Protein AF-A0A442FFL8-F1 (afdb_monomer)

Radius of gyration: 29.46 Å; Cα contacts (8 Å, |Δi|>4): 728; chains: 1; bounding box: 70×64×111 Å

Structure (mmCIF, N/CA/C/O backbone):
data_AF-A0A442FFL8-F1
#
_entry.id   AF-A0A442FFL8-F1
#
loop_
_atom_site.group_PDB
_atom_site.id
_atom_site.type_symbol
_atom_site.label_atom_id
_atom_site.label_alt_id
_atom_site.label_comp_id
_atom_site.label_asym_id
_atom_site.label_entity_id
_atom_site.label_seq_id
_atom_site.pdbx_PDB_ins_code
_atom_site.Cartn_x
_atom_site.Cartn_y
_atom_site.Cartn_z
_atom_site.occupancy
_atom_site.B_iso_or_equiv
_atom_site.auth_seq_id
_atom_site.auth_comp_id
_atom_site.auth_asym_id
_atom_site.auth_atom_id
_atom_site.pdbx_PDB_model_num
ATOM 1 N N . MET A 1 1 ? 35.830 -41.587 -83.180 1.00 37.09 1 MET A N 1
ATOM 2 C CA . MET A 1 1 ? 36.159 -41.995 -81.795 1.00 37.09 1 MET A CA 1
ATOM 3 C C . MET A 1 1 ? 35.255 -41.182 -80.879 1.00 37.09 1 MET A C 1
ATOM 5 O O . MET A 1 1 ? 35.305 -39.967 -80.953 1.00 37.09 1 MET A O 1
ATOM 9 N N . LYS A 1 2 ? 34.162 -41.803 -80.415 1.00 34.16 2 LYS A N 1
ATOM 10 C CA . LYS A 1 2 ? 33.950 -42.241 -79.015 1.00 34.16 2 LYS A CA 1
ATOM 11 C C . LYS A 1 2 ? 33.819 -41.037 -78.063 1.00 34.16 2 LYS A C 1
ATOM 13 O O . LYS A 1 2 ? 34.807 -40.372 -77.813 1.00 34.16 2 LYS A O 1
ATOM 18 N N . SER A 1 3 ? 32.598 -40.608 -77.728 1.00 26.64 3 SER A N 1
ATOM 19 C CA . SER A 1 3 ? 31.674 -41.179 -76.714 1.00 26.64 3 SER A CA 1
ATOM 20 C C . SER A 1 3 ? 32.024 -40.710 -75.286 1.00 26.64 3 SER A C 1
ATOM 22 O O . SER A 1 3 ? 33.159 -40.897 -74.880 1.00 26.64 3 SER A O 1
ATOM 24 N N . GLY A 1 4 ? 31.106 -40.188 -74.470 1.00 30.47 4 GLY A N 1
ATOM 25 C CA . GLY A 1 4 ? 29.667 -40.199 -74.678 1.00 30.47 4 GLY A CA 1
ATOM 26 C C . GLY A 1 4 ? 28.814 -39.466 -73.644 1.00 30.47 4 GLY A C 1
ATOM 27 O O . GLY A 1 4 ? 29.268 -39.013 -72.601 1.00 30.47 4 GLY A O 1
ATOM 28 N N . LEU A 1 5 ? 27.542 -39.412 -74.029 1.00 30.72 5 LEU A N 1
ATOM 29 C CA . LEU A 1 5 ? 26.345 -39.237 -73.216 1.00 30.72 5 LEU A CA 1
ATOM 30 C C . LEU A 1 5 ? 26.084 -40.468 -72.323 1.00 30.72 5 LEU A C 1
ATOM 32 O O . LEU A 1 5 ? 26.348 -41.590 -72.763 1.00 30.72 5 LEU A O 1
ATOM 36 N N . ARG A 1 6 ? 25.482 -40.243 -71.142 1.00 29.23 6 ARG A N 1
ATOM 37 C CA . ARG A 1 6 ? 24.476 -41.067 -70.408 1.00 29.23 6 ARG A CA 1
ATOM 38 C C . ARG A 1 6 ? 24.020 -40.234 -69.180 1.00 29.23 6 ARG A C 1
ATOM 40 O O . ARG A 1 6 ? 24.869 -39.913 -68.363 1.00 29.23 6 ARG A O 1
ATOM 47 N N . SER A 1 7 ? 22.832 -39.608 -69.150 1.00 28.72 7 SER A N 1
ATOM 48 C CA . SER A 1 7 ? 21.446 -40.118 -68.940 1.00 28.72 7 SER A CA 1
ATOM 49 C C . SER A 1 7 ? 21.120 -40.399 -67.459 1.00 28.72 7 SER A C 1
ATOM 51 O O . SER A 1 7 ? 21.668 -41.355 -66.927 1.00 28.72 7 SER A O 1
ATOM 53 N N . TRP A 1 8 ? 20.458 -39.482 -66.728 1.00 26.59 8 TRP A N 1
ATOM 54 C CA . TRP A 1 8 ? 18.999 -39.251 -66.481 1.00 26.59 8 TRP A CA 1
ATOM 55 C C . TRP A 1 8 ? 18.428 -40.003 -65.261 1.00 26.59 8 TRP A C 1
ATOM 57 O O . TRP A 1 8 ? 18.390 -41.228 -65.272 1.00 26.59 8 TRP A O 1
ATOM 67 N N . SER A 1 9 ? 17.850 -39.258 -64.307 1.00 30.11 9 SER A N 1
ATOM 68 C CA . SER A 1 9 ? 16.467 -39.477 -63.846 1.00 30.11 9 SER A CA 1
ATOM 69 C C . SER A 1 9 ? 15.907 -38.212 -63.186 1.00 30.11 9 SER A C 1
ATOM 71 O O . SER A 1 9 ? 16.584 -37.547 -62.405 1.00 30.11 9 SER A O 1
ATOM 73 N N . GLU A 1 10 ? 14.678 -37.898 -63.570 1.00 34.19 10 GLU A N 1
ATOM 74 C CA . GLU A 1 10 ? 13.863 -36.743 -63.213 1.00 34.19 10 GLU A CA 1
ATOM 75 C C . GLU A 1 10 ? 13.559 -36.629 -61.715 1.00 34.19 10 GLU A C 1
ATOM 77 O O . GLU A 1 10 ? 13.500 -37.616 -60.986 1.00 34.19 10 GLU A O 1
ATOM 82 N N . GLY A 1 11 ? 13.274 -35.398 -61.299 1.00 27.02 11 GLY A N 1
ATOM 83 C CA . GLY A 1 11 ? 12.641 -35.076 -60.029 1.00 27.02 11 GLY A CA 1
ATOM 84 C C . GLY A 1 11 ? 12.196 -33.622 -60.048 1.00 27.02 11 GLY A C 1
ATOM 85 O O . GLY A 1 11 ? 12.887 -32.750 -59.532 1.00 27.02 11 GLY A O 1
ATOM 86 N N . TYR A 1 12 ? 11.071 -33.347 -60.709 1.00 34.94 12 TYR A N 1
ATOM 87 C CA . TYR A 1 12 ? 10.320 -32.120 -60.465 1.00 34.94 12 TYR A CA 1
ATOM 88 C C . TYR A 1 12 ? 9.844 -32.144 -59.008 1.00 34.94 12 TYR A C 1
ATOM 90 O O . TYR A 1 12 ? 8.977 -32.944 -58.674 1.00 34.94 12 TYR A O 1
ATOM 98 N N . GLU A 1 13 ? 10.334 -31.232 -58.174 1.00 31.53 13 GLU A N 1
ATOM 99 C CA . GLU A 1 13 ? 9.550 -30.735 -57.046 1.00 31.53 13 GLU A CA 1
ATOM 100 C C . GLU A 1 13 ? 9.424 -29.221 -57.162 1.00 31.53 13 GLU A C 1
ATOM 102 O O . GLU A 1 13 ? 10.324 -28.437 -56.866 1.00 31.53 13 GLU A O 1
ATOM 107 N N . PHE A 1 14 ? 8.244 -28.817 -57.624 1.00 29.73 14 PHE A N 1
ATOM 108 C CA . PHE A 1 14 ? 7.667 -27.545 -57.245 1.00 29.73 14 PHE A CA 1
ATOM 109 C C . PHE A 1 14 ? 7.399 -27.627 -55.740 1.00 29.73 14 PHE A C 1
ATOM 111 O O . PHE A 1 14 ? 6.440 -28.267 -55.319 1.00 29.73 14 PHE A O 1
ATOM 118 N N . CYS A 1 15 ? 8.224 -26.977 -54.927 1.00 27.67 15 CYS A N 1
ATOM 119 C CA . CYS A 1 15 ? 7.819 -26.620 -53.577 1.00 27.67 15 CYS A CA 1
ATOM 120 C C . CYS A 1 15 ? 7.646 -25.102 -53.538 1.00 27.67 15 CYS A C 1
ATOM 122 O O . CYS A 1 15 ? 8.594 -24.344 -53.330 1.00 27.67 15 CYS A O 1
ATOM 124 N N . GLN A 1 16 ? 6.412 -24.647 -53.788 1.00 40.25 16 GLN A N 1
ATOM 125 C CA . GLN A 1 16 ? 5.969 -23.368 -53.246 1.00 40.25 16 GLN A CA 1
ATOM 126 C C . GLN A 1 16 ? 5.991 -23.504 -51.722 1.00 40.25 16 GLN A C 1
ATOM 128 O O . GLN A 1 16 ? 5.024 -23.954 -51.117 1.00 40.25 16 GLN A O 1
ATOM 133 N N . ALA A 1 17 ? 7.090 -23.100 -51.097 1.00 30.05 17 ALA A N 1
ATOM 134 C CA . ALA A 1 17 ? 7.059 -22.692 -49.707 1.00 30.05 17 ALA A CA 1
ATOM 135 C C . ALA A 1 17 ? 6.912 -21.172 -49.696 1.00 30.05 17 ALA A C 1
ATOM 137 O O . ALA A 1 17 ? 7.891 -20.426 -49.731 1.00 30.05 17 ALA A O 1
ATOM 138 N N . VAL A 1 18 ? 5.661 -20.713 -49.666 1.00 44.59 18 VAL A N 1
ATOM 139 C CA . VAL A 1 18 ? 5.321 -19.343 -49.277 1.00 44.59 18 VAL A CA 1
ATOM 140 C C . VAL A 1 18 ? 5.576 -19.222 -47.772 1.00 44.59 18 VAL A C 1
ATOM 142 O O . VAL A 1 18 ? 4.653 -19.126 -46.978 1.00 44.59 18 VAL A O 1
ATOM 145 N N . ASN A 1 19 ? 6.840 -19.271 -47.351 1.00 33.72 19 ASN A N 1
ATOM 146 C CA . ASN A 1 19 ? 7.206 -18.873 -46.000 1.00 33.72 19 ASN A CA 1
ATOM 147 C C . ASN A 1 19 ? 7.568 -17.397 -46.065 1.00 33.72 19 ASN A C 1
ATOM 149 O O . ASN A 1 19 ? 8.721 -17.034 -46.296 1.00 33.72 19 ASN A O 1
ATOM 153 N N . ALA A 1 20 ? 6.551 -16.554 -45.873 1.00 35.72 20 ALA A N 1
ATOM 154 C CA . ALA A 1 20 ? 6.736 -15.190 -45.412 1.00 35.72 20 ALA A CA 1
ATOM 155 C C . ALA A 1 20 ? 7.614 -15.254 -44.157 1.00 35.72 20 ALA A C 1
ATOM 157 O O . ALA A 1 20 ? 7.136 -15.583 -43.074 1.00 35.72 20 ALA A O 1
ATOM 158 N N . ARG A 1 21 ? 8.926 -15.045 -44.310 1.00 44.53 21 ARG A N 1
ATOM 159 C CA . ARG A 1 21 ? 9.799 -14.930 -43.151 1.00 44.53 21 ARG A CA 1
ATOM 160 C C . ARG A 1 21 ? 9.473 -13.591 -42.498 1.00 44.53 21 ARG A C 1
ATOM 162 O O . ARG A 1 21 ? 9.607 -12.571 -43.175 1.00 44.53 21 ARG A O 1
ATOM 169 N N . PRO A 1 22 ? 9.030 -13.574 -41.233 1.00 52.28 22 PRO A N 1
ATOM 170 C CA . PRO A 1 22 ? 8.891 -12.327 -40.505 1.00 52.28 22 PRO A CA 1
ATOM 171 C C . PRO A 1 22 ? 10.267 -11.634 -40.526 1.00 52.28 22 PRO A C 1
ATOM 173 O O . PRO A 1 22 ? 11.263 -12.250 -40.150 1.00 52.28 22 PRO A O 1
ATOM 176 N N . ILE A 1 23 ? 10.352 -10.403 -41.047 1.00 53.00 23 ILE A N 1
ATOM 177 C CA . ILE A 1 23 ? 11.607 -9.638 -41.138 1.00 53.00 23 ILE A CA 1
ATOM 178 C C . ILE A 1 23 ? 12.059 -9.277 -39.716 1.00 53.00 23 ILE A C 1
ATOM 180 O O . ILE A 1 23 ? 11.650 -8.262 -39.168 1.00 53.00 23 ILE A O 1
ATOM 184 N N . VAL A 1 24 ? 12.887 -10.127 -39.110 1.00 71.31 24 VAL A N 1
ATOM 185 C CA . VAL A 1 24 ? 13.626 -9.813 -37.882 1.00 71.31 24 VAL A CA 1
ATOM 186 C C . VAL A 1 24 ? 14.877 -9.041 -38.285 1.00 71.31 24 VAL A C 1
ATOM 188 O O . VAL A 1 24 ? 15.665 -9.527 -39.097 1.00 71.31 24 VAL A O 1
ATOM 191 N N . THR A 1 25 ? 15.057 -7.834 -37.753 1.00 81.56 25 THR A N 1
ATOM 192 C CA . THR A 1 25 ? 16.285 -7.055 -37.981 1.00 81.56 25 THR A CA 1
ATOM 193 C C . THR A 1 25 ? 17.205 -7.240 -36.787 1.00 81.56 25 THR A C 1
ATOM 195 O O . THR A 1 25 ? 16.816 -6.880 -35.679 1.00 81.56 25 THR A O 1
ATOM 198 N N . THR A 1 26 ? 18.408 -7.775 -37.010 1.00 85.44 26 THR A N 1
ATOM 199 C CA . THR A 1 26 ? 19.436 -7.949 -35.973 1.00 85.44 26 THR A CA 1
ATOM 200 C C . THR A 1 26 ? 20.624 -7.031 -36.251 1.00 85.44 26 THR A C 1
ATOM 202 O O . THR A 1 26 ? 21.176 -7.048 -37.348 1.00 85.44 26 THR A O 1
ATOM 205 N N . THR A 1 27 ? 21.022 -6.235 -35.259 1.00 90.62 27 THR A N 1
ATOM 206 C CA . THR A 1 27 ? 22.230 -5.397 -35.279 1.00 90.62 27 THR A CA 1
ATOM 207 C C . THR A 1 27 ? 23.152 -5.849 -34.158 1.00 90.62 27 THR A C 1
ATOM 209 O O . THR A 1 27 ? 22.701 -5.989 -33.025 1.00 90.62 27 THR A O 1
ATOM 212 N N . THR A 1 28 ? 24.431 -6.060 -34.461 1.00 92.38 28 THR A N 1
ATOM 213 C CA . THR A 1 28 ? 25.431 -6.470 -33.469 1.00 92.38 28 THR A CA 1
ATOM 214 C C . THR A 1 28 ? 26.555 -5.447 -33.420 1.00 92.38 28 THR A C 1
ATOM 216 O O . THR A 1 28 ? 27.135 -5.120 -34.455 1.00 92.38 28 THR A O 1
ATOM 219 N N . THR A 1 29 ? 26.865 -4.983 -32.215 1.00 93.69 29 THR A N 1
ATOM 220 C CA . THR A 1 29 ? 28.013 -4.130 -31.901 1.00 93.69 29 THR A CA 1
ATOM 221 C C . THR A 1 29 ? 28.988 -4.943 -31.064 1.00 93.69 29 THR A C 1
ATOM 223 O O . THR A 1 29 ? 28.568 -5.602 -30.115 1.00 93.69 29 THR A O 1
ATOM 226 N N . SER A 1 30 ? 30.270 -4.897 -31.412 1.00 94.06 30 SER A N 1
ATOM 227 C CA . SER A 1 30 ? 31.335 -5.617 -30.713 1.00 94.06 30 SER A CA 1
ATOM 228 C C . SER A 1 30 ? 32.542 -4.707 -30.541 1.00 94.06 30 SER A C 1
ATOM 230 O O . SER A 1 30 ? 32.940 -4.062 -31.513 1.00 94.06 30 SER A O 1
ATOM 232 N N . ASP A 1 31 ? 33.150 -4.736 -29.358 1.00 92.62 31 ASP A N 1
ATOM 233 C CA . ASP A 1 31 ? 34.433 -4.088 -29.090 1.00 92.62 31 ASP A CA 1
ATOM 234 C C . 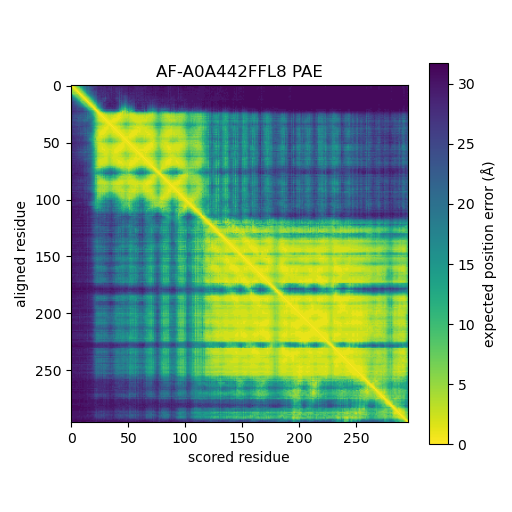ASP A 1 31 ? 35.522 -5.136 -28.883 1.00 92.62 31 ASP A C 1
ATOM 236 O O . ASP A 1 31 ? 35.279 -6.222 -28.346 1.00 92.62 31 ASP A O 1
ATOM 240 N N . TYR A 1 32 ? 36.732 -4.796 -29.319 1.00 93.94 32 TYR A N 1
ATOM 241 C CA . TYR A 1 32 ? 37.894 -5.668 -29.247 1.00 93.94 32 TYR A CA 1
ATOM 242 C C . TYR A 1 32 ? 39.077 -4.937 -28.616 1.00 93.94 32 TYR A C 1
ATOM 244 O O . TYR A 1 32 ? 39.255 -3.732 -28.819 1.00 93.94 32 TYR A O 1
ATOM 252 N N . ASP A 1 33 ? 39.918 -5.672 -27.894 1.00 90.19 33 ASP A N 1
ATOM 253 C CA . ASP A 1 33 ? 41.186 -5.156 -27.393 1.00 90.19 33 ASP A CA 1
ATOM 254 C C . ASP A 1 33 ? 42.243 -5.016 -28.510 1.00 90.19 33 ASP A C 1
ATOM 256 O O . ASP A 1 33 ? 42.038 -5.383 -29.670 1.00 90.19 33 ASP A O 1
ATOM 260 N N . ALA A 1 34 ? 43.423 -4.493 -28.160 1.00 90.00 34 ALA A N 1
ATOM 261 C CA . ALA A 1 34 ? 44.532 -4.334 -29.104 1.00 90.00 34 ALA A CA 1
ATOM 262 C C . ALA A 1 34 ? 45.073 -5.670 -29.662 1.00 90.00 34 ALA A C 1
ATOM 264 O O . ALA A 1 34 ? 45.755 -5.672 -30.688 1.00 90.00 34 ALA A O 1
ATOM 265 N N . GLY A 1 35 ? 44.794 -6.791 -28.988 1.00 91.56 35 GLY A N 1
ATOM 266 C CA . GLY A 1 35 ? 45.116 -8.148 -29.427 1.00 91.56 35 GLY A CA 1
ATOM 267 C C . GLY A 1 35 ? 44.023 -8.795 -30.287 1.00 91.56 35 GLY A C 1
ATOM 268 O O . GLY A 1 35 ? 44.243 -9.887 -30.810 1.00 91.56 35 GLY A O 1
ATOM 269 N N . GLY A 1 36 ? 42.877 -8.131 -30.466 1.00 88.88 36 GLY A N 1
ATOM 270 C CA . GLY A 1 36 ? 41.721 -8.634 -31.203 1.00 88.88 36 GLY A CA 1
ATOM 271 C C . GLY A 1 36 ? 40.806 -9.561 -30.396 1.00 88.88 36 GLY A C 1
ATOM 272 O O . GLY A 1 36 ? 39.934 -10.194 -30.993 1.00 88.88 36 GLY A O 1
ATOM 273 N N . ALA A 1 37 ? 40.982 -9.672 -29.076 1.00 90.69 37 ALA A N 1
ATOM 274 C CA . ALA A 1 37 ? 40.047 -10.393 -28.215 1.00 90.69 37 ALA A CA 1
ATOM 275 C C . ALA A 1 37 ? 38.785 -9.554 -27.990 1.00 90.69 37 ALA A C 1
ATOM 277 O O . ALA A 1 37 ? 38.865 -8.335 -27.863 1.00 90.69 37 ALA A O 1
ATOM 278 N N . LEU A 1 38 ? 37.620 -10.204 -27.965 1.00 90.56 38 LEU A N 1
ATOM 279 C CA . LEU A 1 38 ? 36.348 -9.542 -27.684 1.00 90.56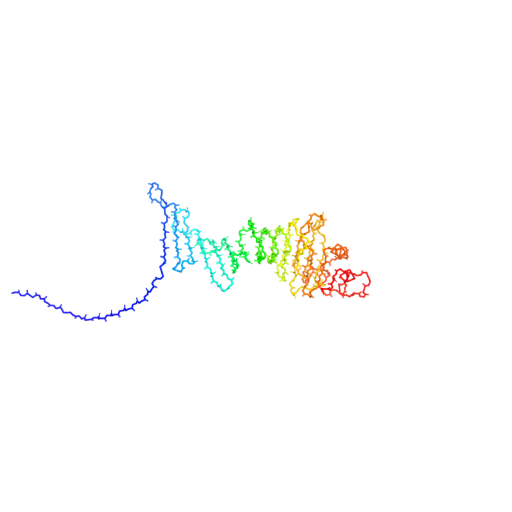 38 LEU A CA 1
ATOM 280 C C . LEU A 1 38 ? 36.342 -9.062 -26.229 1.00 90.56 38 LEU A C 1
ATOM 282 O O . LEU A 1 38 ? 36.699 -9.827 -25.339 1.00 90.56 38 LEU A O 1
ATOM 286 N N . THR A 1 39 ? 35.926 -7.822 -25.998 1.00 92.38 39 THR A N 1
ATOM 287 C CA . THR A 1 39 ? 35.791 -7.255 -24.644 1.00 92.38 39 THR A CA 1
ATOM 288 C C . THR A 1 39 ? 34.363 -6.855 -24.310 1.00 92.38 39 THR A C 1
ATOM 290 O O . THR A 1 39 ? 34.058 -6.604 -23.154 1.00 92.38 39 THR A O 1
ATOM 293 N N . TYR A 1 40 ? 33.508 -6.741 -25.326 1.00 95.00 40 TYR A N 1
ATOM 294 C CA . TYR A 1 40 ? 32.099 -6.406 -25.185 1.00 95.00 40 TYR A CA 1
ATOM 295 C C . TYR A 1 40 ? 31.351 -6.806 -26.450 1.00 95.00 40 TYR A C 1
ATOM 297 O O . TYR A 1 40 ? 31.867 -6.647 -27.562 1.00 95.00 40 TYR A O 1
ATOM 305 N N . ARG A 1 41 ? 30.107 -7.258 -26.305 1.00 93.25 41 ARG A N 1
ATOM 306 C CA . ARG A 1 41 ? 29.196 -7.429 -27.436 1.00 93.25 41 ARG A CA 1
ATOM 307 C C . ARG A 1 41 ? 27.760 -7.163 -27.024 1.00 93.25 41 ARG A C 1
ATOM 309 O O . ARG A 1 41 ? 27.286 -7.682 -26.024 1.00 93.25 41 ARG A O 1
ATOM 316 N N . ALA A 1 42 ? 27.031 -6.445 -27.866 1.00 93.75 42 ALA A N 1
ATOM 317 C CA . ALA A 1 42 ? 25.586 -6.307 -27.769 1.00 93.75 42 ALA A CA 1
ATOM 318 C C . ALA A 1 42 ? 24.933 -6.679 -29.096 1.00 93.75 42 ALA A C 1
ATOM 320 O O . ALA A 1 42 ? 25.312 -6.168 -30.149 1.00 93.75 42 ALA A O 1
ATOM 321 N N . SER A 1 43 ? 23.939 -7.561 -29.054 1.00 92.94 43 SER A N 1
ATOM 322 C CA . SER A 1 43 ? 23.142 -7.944 -30.217 1.00 92.94 43 SER A CA 1
ATOM 323 C C . SER A 1 43 ? 21.678 -7.600 -29.985 1.00 92.94 43 SER A C 1
ATOM 325 O O . SER A 1 43 ? 21.029 -8.168 -29.112 1.00 92.94 43 SER A O 1
ATOM 327 N N . THR A 1 44 ? 21.156 -6.662 -30.771 1.00 91.69 44 THR A N 1
ATOM 328 C CA . THR A 1 44 ? 19.764 -6.216 -30.729 1.00 91.69 44 THR A CA 1
ATOM 329 C C . THR A 1 44 ? 18.978 -6.819 -31.882 1.00 91.69 44 THR A C 1
ATOM 331 O O . THR A 1 44 ? 19.327 -6.597 -33.037 1.00 91.69 44 THR A O 1
ATOM 334 N N . SER A 1 45 ? 17.877 -7.505 -31.589 1.00 89.56 45 SER A N 1
ATOM 335 C CA . SER A 1 45 ? 16.910 -8.011 -32.561 1.00 89.56 45 SER A CA 1
ATOM 336 C C . SER A 1 45 ? 15.554 -7.332 -32.392 1.00 89.56 45 SER A C 1
ATOM 338 O O . SER A 1 45 ? 15.086 -7.156 -31.273 1.00 89.56 45 SER A O 1
ATOM 340 N N . ILE A 1 46 ? 14.907 -6.969 -33.497 1.00 87.94 46 ILE A N 1
ATOM 341 C CA . ILE A 1 46 ? 13.539 -6.430 -33.521 1.00 87.94 46 ILE A CA 1
ATOM 342 C C . ILE A 1 46 ? 12.618 -7.475 -34.155 1.00 87.94 46 ILE A C 1
ATOM 344 O O . ILE A 1 46 ? 12.933 -7.987 -35.232 1.00 87.94 46 ILE A O 1
ATOM 348 N N . SER A 1 47 ? 11.499 -7.799 -33.503 1.00 87.12 47 SER A N 1
ATOM 349 C CA . SER A 1 47 ? 10.472 -8.702 -34.028 1.00 87.12 47 SER A CA 1
ATOM 350 C C . SER A 1 47 ? 9.847 -8.140 -35.304 1.00 87.12 47 SER A C 1
ATOM 352 O O . SER A 1 47 ? 9.822 -6.935 -35.535 1.00 87.12 47 SER A O 1
ATOM 354 N N . ALA A 1 48 ? 9.313 -9.001 -36.165 1.00 82.62 48 ALA A N 1
ATOM 355 C CA . ALA A 1 48 ? 8.854 -8.556 -37.483 1.00 82.62 48 ALA A CA 1
ATOM 356 C C . ALA A 1 48 ? 7.575 -7.726 -37.499 1.00 82.62 48 ALA A C 1
ATOM 358 O O . ALA A 1 48 ? 7.315 -7.023 -38.471 1.00 82.62 48 ALA A O 1
ATOM 359 N N . ASP A 1 49 ? 6.778 -7.809 -36.440 1.00 82.81 49 ASP A N 1
ATOM 360 C CA . ASP A 1 49 ? 5.669 -6.888 -36.209 1.00 82.81 49 ASP A CA 1
ATOM 361 C C . ASP A 1 49 ? 6.150 -5.530 -35.661 1.00 82.81 49 ASP A C 1
ATOM 363 O O . ASP A 1 49 ? 5.334 -4.639 -35.441 1.00 82.81 49 ASP A O 1
ATOM 367 N N . ALA A 1 50 ? 7.465 -5.368 -35.459 1.00 82.50 50 ALA A N 1
ATOM 368 C CA . ALA A 1 50 ? 8.124 -4.231 -34.826 1.00 82.50 50 ALA A CA 1
ATOM 369 C C . ALA A 1 50 ? 7.636 -3.947 -33.398 1.00 82.50 50 ALA A C 1
ATOM 371 O O . ALA A 1 50 ? 7.825 -2.846 -32.882 1.00 82.50 50 ALA A O 1
ATOM 372 N N . ARG A 1 51 ? 7.006 -4.934 -32.750 1.00 84.56 51 ARG A N 1
ATOM 373 C CA . ARG A 1 51 ? 6.408 -4.762 -31.426 1.00 84.56 51 ARG A CA 1
ATOM 374 C C . ARG A 1 51 ? 7.337 -5.146 -30.293 1.00 84.56 51 ARG A C 1
ATOM 376 O O . ARG A 1 51 ? 7.060 -4.742 -29.173 1.00 84.56 51 ARG A O 1
ATOM 383 N N . SER A 1 52 ? 8.404 -5.892 -30.552 1.00 88.44 52 SER A N 1
ATOM 384 C CA . SER A 1 52 ? 9.378 -6.311 -29.551 1.00 88.44 52 SER A CA 1
ATOM 385 C C . SER A 1 52 ? 10.804 -6.059 -30.027 1.00 88.44 52 SER A C 1
ATOM 387 O O . SER A 1 52 ? 11.133 -6.272 -31.193 1.00 88.44 52 SER A O 1
ATOM 389 N N . LYS A 1 53 ? 11.658 -5.590 -29.122 1.00 91.88 53 LYS A N 1
ATOM 390 C CA . LYS A 1 53 ? 13.081 -5.353 -29.330 1.00 91.88 53 LYS A CA 1
ATOM 391 C C . LYS A 1 53 ? 13.847 -6.016 -28.193 1.00 91.88 53 LYS A C 1
ATOM 393 O O . LYS A 1 53 ? 13.727 -5.589 -27.055 1.00 91.88 53 LYS A O 1
ATOM 398 N N . THR A 1 54 ? 14.668 -7.008 -28.507 1.00 92.31 54 THR A N 1
ATOM 399 C CA . THR A 1 54 ? 15.497 -7.734 -27.537 1.00 92.31 54 THR A CA 1
ATOM 400 C C . THR A 1 54 ? 16.966 -7.416 -27.768 1.00 92.31 54 THR A C 1
ATOM 402 O O . THR A 1 54 ? 17.437 -7.538 -28.891 1.00 92.31 54 THR A O 1
ATOM 405 N N . THR A 1 55 ? 17.703 -7.029 -26.733 1.00 94.00 55 THR A N 1
ATOM 406 C CA . THR A 1 55 ? 19.150 -6.801 -26.756 1.00 94.00 55 THR A CA 1
ATOM 407 C C . THR A 1 55 ? 19.839 -7.744 -25.784 1.00 94.00 55 THR A C 1
ATOM 409 O O . THR A 1 55 ? 19.630 -7.639 -24.582 1.00 94.00 55 THR A O 1
ATOM 412 N N . SER A 1 56 ? 20.672 -8.639 -26.304 1.00 94.50 56 SER A N 1
ATOM 413 C CA . SER A 1 56 ? 21.544 -9.514 -25.517 1.00 94.50 56 SER A CA 1
ATOM 414 C C . SER A 1 56 ? 22.924 -8.877 -25.396 1.00 94.50 56 SER A C 1
ATOM 416 O O . SER A 1 56 ? 23.505 -8.505 -26.417 1.00 94.50 56 SER A O 1
ATOM 418 N N . ILE A 1 57 ? 23.435 -8.748 -24.175 1.00 93.94 57 ILE A N 1
ATOM 419 C CA . ILE A 1 57 ? 24.696 -8.080 -23.844 1.00 93.94 57 ILE A CA 1
ATOM 420 C C . ILE A 1 57 ? 25.648 -9.073 -23.175 1.00 93.94 57 ILE A C 1
ATOM 422 O O . ILE A 1 57 ? 25.248 -9.822 -22.291 1.00 93.94 57 ILE A O 1
ATOM 426 N N . ASP A 1 58 ? 26.895 -9.050 -23.619 1.00 93.81 58 ASP A N 1
ATOM 427 C CA . ASP A 1 58 ? 28.069 -9.784 -23.147 1.00 93.81 58 ASP A CA 1
ATOM 428 C C . ASP A 1 58 ? 29.064 -8.705 -22.690 1.00 93.81 58 ASP A C 1
ATOM 430 O O . ASP A 1 58 ? 29.651 -8.006 -23.525 1.00 93.81 58 ASP A O 1
ATOM 434 N N . TRP A 1 59 ? 29.116 -8.446 -21.381 1.00 92.38 59 TRP A N 1
ATOM 435 C CA . TRP A 1 59 ? 29.816 -7.297 -20.798 1.00 92.38 59 TRP A CA 1
ATOM 436 C C . TRP A 1 59 ? 31.324 -7.497 -20.717 1.00 92.38 59 TRP A C 1
ATOM 438 O O . TRP A 1 59 ? 32.057 -6.509 -20.707 1.00 92.38 59 TRP A O 1
ATOM 448 N N . ASP A 1 60 ? 31.776 -8.746 -20.62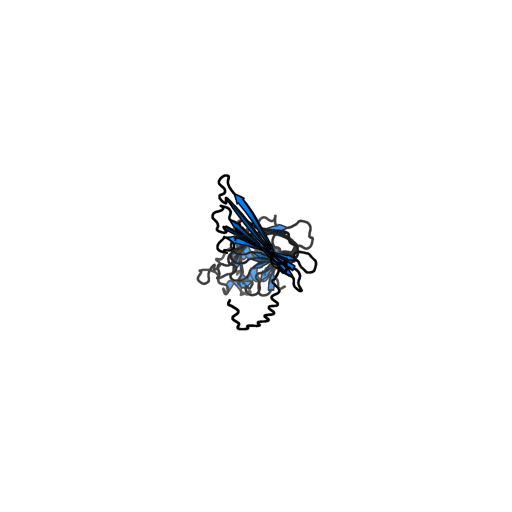3 1.00 91.25 60 ASP A N 1
ATOM 449 C CA . ASP A 1 60 ? 33.183 -9.105 -20.450 1.00 91.25 60 ASP A CA 1
ATOM 450 C C . ASP A 1 60 ? 33.819 -9.713 -21.715 1.00 91.25 60 ASP A C 1
ATOM 452 O O . ASP A 1 60 ? 35.025 -9.970 -21.741 1.00 91.25 60 ASP A O 1
ATOM 456 N N . GLY A 1 61 ? 33.033 -9.919 -22.775 1.00 89.56 61 GLY A N 1
ATOM 457 C CA . GLY A 1 61 ? 33.491 -10.491 -24.035 1.00 89.56 61 GLY A CA 1
ATOM 458 C C . GLY A 1 61 ? 33.783 -11.991 -23.956 1.00 89.56 61 GLY A C 1
ATOM 459 O O . GLY A 1 61 ? 34.421 -12.532 -24.867 1.00 89.56 61 GLY A O 1
ATOM 460 N N . ASN A 1 62 ? 33.333 -12.686 -22.904 1.00 91.56 62 ASN A N 1
ATOM 461 C CA . ASN A 1 62 ? 33.590 -14.112 -22.695 1.00 91.56 62 ASN A CA 1
ATOM 462 C C . ASN A 1 62 ? 32.807 -15.020 -23.667 1.00 91.56 62 ASN A C 1
ATOM 464 O O . ASN A 1 62 ? 33.032 -16.234 -23.716 1.00 91.56 62 ASN A O 1
ATOM 468 N N . GLY A 1 63 ? 31.903 -14.443 -24.464 1.00 87.62 63 GLY A N 1
ATOM 469 C CA . GLY A 1 63 ? 31.114 -15.143 -25.468 1.00 87.62 63 GLY A CA 1
ATOM 470 C C . GLY A 1 63 ? 29.732 -15.584 -24.984 1.00 87.62 63 GLY A C 1
ATOM 471 O O . GLY A 1 63 ? 28.934 -16.032 -25.816 1.00 87.62 63 GLY A O 1
ATOM 472 N N . THR A 1 64 ? 29.431 -15.432 -23.696 1.00 92.38 64 THR A N 1
ATOM 473 C CA . THR A 1 64 ? 28.126 -15.682 -23.079 1.00 92.38 64 THR A CA 1
ATOM 474 C C . THR A 1 64 ? 27.358 -14.377 -22.900 1.00 92.38 64 THR A C 1
ATOM 476 O O . THR A 1 64 ? 27.923 -13.294 -22.881 1.00 92.38 64 THR A O 1
ATOM 479 N N . THR A 1 65 ? 26.031 -14.461 -22.887 1.00 92.38 65 THR A N 1
ATOM 480 C CA . THR A 1 65 ? 25.197 -13.294 -22.593 1.00 92.38 65 THR A CA 1
ATOM 481 C C . THR A 1 65 ? 25.088 -13.163 -21.087 1.00 92.38 65 THR A C 1
ATOM 483 O O . THR A 1 65 ? 24.739 -14.137 -20.434 1.00 92.38 65 THR A O 1
ATOM 486 N N . ASP A 1 66 ? 25.336 -11.970 -20.567 1.00 91.19 66 ASP A N 1
ATOM 487 C CA . ASP A 1 66 ? 25.221 -11.632 -19.150 1.00 91.19 66 ASP A CA 1
ATOM 488 C C . ASP A 1 66 ? 23.887 -10.955 -18.836 1.00 91.19 66 ASP A C 1
ATOM 490 O O . ASP A 1 66 ? 23.326 -11.137 -17.755 1.00 91.19 66 ASP A O 1
ATOM 494 N N . THR A 1 67 ? 23.367 -10.168 -19.781 1.00 91.00 67 THR A N 1
ATOM 495 C CA . THR A 1 67 ? 22.142 -9.379 -19.606 1.00 91.00 67 THR A CA 1
ATOM 496 C C . THR A 1 67 ? 21.297 -9.419 -20.869 1.00 91.00 67 THR A C 1
ATOM 498 O O . THR A 1 67 ? 21.812 -9.299 -21.981 1.00 91.00 67 THR A O 1
ATOM 501 N N . ILE A 1 68 ? 19.982 -9.546 -20.716 1.00 90.62 68 ILE A N 1
ATOM 502 C CA . ILE A 1 68 ? 19.024 -9.464 -21.818 1.00 90.62 68 ILE A CA 1
ATOM 503 C C . ILE A 1 68 ? 17.989 -8.391 -21.490 1.00 90.62 68 ILE A C 1
ATOM 505 O O . ILE A 1 68 ? 17.237 -8.522 -20.529 1.00 90.62 68 ILE A O 1
ATOM 509 N N . LEU A 1 69 ? 17.918 -7.361 -22.330 1.00 90.94 69 LEU A N 1
ATOM 510 C CA . LEU A 1 69 ? 16.905 -6.307 -22.291 1.00 90.94 69 LEU A CA 1
ATOM 511 C C . LEU A 1 69 ? 15.839 -6.599 -23.345 1.00 90.94 69 LEU A C 1
ATOM 513 O O . LEU A 1 69 ? 16.186 -6.798 -24.503 1.00 90.94 69 LEU A O 1
ATOM 517 N N . THR A 1 70 ? 14.558 -6.604 -22.998 1.00 89.75 70 THR A N 1
ATOM 518 C CA . THR A 1 70 ? 13.458 -6.765 -23.958 1.00 89.75 70 THR A CA 1
ATOM 519 C C . THR A 1 70 ? 12.427 -5.668 -23.774 1.00 89.75 70 THR A C 1
ATOM 521 O O . THR A 1 70 ? 11.725 -5.646 -22.774 1.00 89.75 70 THR A O 1
ATOM 524 N N . ASP A 1 71 ? 12.295 -4.805 -24.774 1.00 86.81 71 ASP A N 1
ATOM 525 C CA . ASP A 1 71 ? 11.181 -3.874 -24.903 1.00 86.81 71 ASP A CA 1
ATOM 526 C C . ASP A 1 71 ? 10.070 -4.526 -25.741 1.00 86.81 71 ASP A C 1
ATOM 528 O O . ASP A 1 71 ? 10.332 -5.234 -26.713 1.00 86.81 71 ASP A O 1
ATOM 532 N N . GLY A 1 72 ? 8.815 -4.288 -25.390 1.00 85.50 72 GLY A N 1
ATOM 533 C CA . GLY A 1 72 ? 7.633 -4.889 -25.985 1.00 85.50 72 GLY A CA 1
ATOM 534 C C . GLY A 1 72 ? 6.468 -3.908 -25.990 1.00 85.50 72 GLY A C 1
ATOM 535 O O . GLY A 1 72 ? 6.320 -3.100 -25.081 1.00 85.50 72 GLY A O 1
ATOM 536 N N . THR A 1 73 ? 5.611 -3.972 -27.003 1.00 82.12 73 THR A N 1
ATOM 537 C CA . THR A 1 73 ? 4.393 -3.164 -27.097 1.00 82.12 73 THR A CA 1
ATOM 538 C C . THR A 1 73 ? 3.206 -4.052 -27.450 1.00 82.12 73 THR A C 1
ATOM 540 O O . THR A 1 73 ? 3.216 -4.762 -28.453 1.00 82.12 73 THR A O 1
ATOM 543 N N . ALA A 1 74 ? 2.125 -3.993 -26.682 1.00 77.38 74 ALA A N 1
ATOM 544 C CA . ALA A 1 74 ? 0.873 -4.704 -26.942 1.00 77.38 74 ALA A CA 1
ATOM 545 C C . ALA A 1 74 ? -0.271 -3.688 -27.041 1.00 77.38 74 ALA A C 1
ATOM 547 O O . ALA A 1 74 ? -0.424 -2.849 -26.168 1.00 77.38 74 ALA A O 1
ATOM 548 N N . SER A 1 75 ? -1.068 -3.730 -28.107 1.00 72.06 75 SER A N 1
ATOM 549 C CA . SER A 1 75 ? -2.164 -2.784 -28.349 1.00 72.06 75 SER A CA 1
ATOM 550 C C . SER A 1 75 ? -3.459 -3.573 -28.428 1.00 72.06 75 SER A C 1
ATOM 552 O O . SER A 1 75 ? -3.524 -4.569 -29.149 1.00 72.06 75 SER A O 1
ATOM 554 N N . GLY A 1 76 ? -4.478 -3.133 -27.698 1.00 65.25 76 GLY A N 1
ATOM 555 C CA . GLY A 1 76 ? -5.803 -3.749 -27.660 1.00 65.25 76 GLY A CA 1
ATOM 556 C C . GLY A 1 76 ? -6.913 -2.700 -27.621 1.00 65.25 76 GLY A C 1
ATOM 557 O O . GLY A 1 76 ? -6.653 -1.502 -27.699 1.00 65.25 76 GLY A O 1
ATOM 558 N N . GLN A 1 77 ? -8.167 -3.144 -27.478 1.00 49.22 77 GLN A N 1
ATOM 559 C CA . GLN A 1 77 ? -9.330 -2.240 -27.427 1.00 49.22 77 GLN A CA 1
ATOM 560 C C . GLN A 1 77 ? -9.294 -1.257 -26.236 1.00 49.22 77 GLN A C 1
ATOM 562 O O . GLN A 1 77 ? -9.947 -0.223 -26.297 1.00 49.22 77 GLN A O 1
ATOM 567 N N . ASN A 1 78 ? -8.475 -1.533 -25.211 1.00 55.84 78 ASN A N 1
ATOM 568 C CA . ASN A 1 78 ? -8.324 -0.717 -23.999 1.00 55.84 78 ASN A CA 1
ATOM 569 C C . ASN A 1 78 ? -7.001 0.083 -23.943 1.00 55.84 78 ASN A C 1
ATOM 571 O O . ASN A 1 78 ? -6.579 0.475 -22.857 1.00 55.84 78 ASN A O 1
ATOM 575 N N . GLY A 1 79 ? -6.322 0.306 -25.076 1.00 65.31 79 GLY A N 1
ATOM 576 C CA . GLY A 1 79 ? -5.089 1.108 -25.139 1.00 65.31 79 GLY A CA 1
ATOM 577 C C . GLY A 1 79 ? -3.829 0.314 -25.505 1.00 65.31 79 GLY A C 1
ATOM 578 O O . GLY A 1 79 ? -3.912 -0.746 -26.131 1.00 65.31 79 GLY A O 1
ATOM 579 N N . THR A 1 80 ? -2.653 0.852 -25.170 1.00 72.62 80 THR A N 1
ATOM 580 C CA . THR A 1 80 ? -1.342 0.254 -25.482 1.00 72.62 80 THR A CA 1
ATOM 581 C C . THR A 1 80 ? -0.532 0.024 -24.214 1.00 72.62 80 THR A C 1
ATOM 583 O O . THR A 1 80 ? -0.235 0.966 -23.494 1.00 72.62 80 THR A O 1
ATOM 586 N N . ALA A 1 81 ? -0.115 -1.213 -23.977 1.00 70.19 81 ALA A N 1
ATOM 587 C CA . ALA A 1 81 ? 0.869 -1.557 -22.965 1.00 70.19 81 ALA A CA 1
ATOM 588 C C . ALA A 1 81 ? 2.277 -1.542 -23.572 1.00 70.19 81 ALA A C 1
ATOM 590 O O . ALA A 1 81 ? 2.504 -2.119 -24.637 1.00 70.19 81 ALA A O 1
ATOM 591 N N . VAL A 1 82 ? 3.221 -0.910 -22.884 1.00 75.81 82 VAL A N 1
ATOM 592 C CA . VAL A 1 82 ? 4.659 -0.978 -23.158 1.00 75.81 82 VAL A CA 1
ATOM 593 C C . VAL A 1 82 ? 5.303 -1.758 -22.017 1.00 75.81 82 VAL A C 1
ATOM 595 O O . VAL A 1 82 ? 5.120 -1.397 -20.862 1.00 75.81 82 VAL A O 1
ATOM 598 N N . ASN A 1 83 ? 6.026 -2.829 -22.325 1.00 76.81 83 ASN A N 1
ATOM 599 C CA . ASN A 1 83 ? 6.729 -3.675 -21.365 1.00 76.81 83 ASN A CA 1
ATOM 600 C C . ASN A 1 83 ? 8.231 -3.587 -21.635 1.00 76.81 83 ASN A C 1
ATOM 602 O O . ASN A 1 83 ? 8.640 -3.777 -22.771 1.00 76.81 83 ASN A O 1
ATOM 606 N N . ALA A 1 84 ? 9.037 -3.312 -20.622 1.00 81.25 84 ALA A N 1
ATOM 607 C CA . ALA A 1 84 ? 10.484 -3.426 -20.672 1.00 81.25 84 ALA A CA 1
ATOM 608 C C . ALA A 1 84 ? 10.920 -4.431 -19.604 1.00 81.25 84 ALA A C 1
ATOM 610 O O . ALA A 1 84 ? 10.608 -4.240 -18.434 1.00 81.25 84 ALA A O 1
ATOM 611 N N . THR A 1 85 ? 11.628 -5.489 -19.988 1.00 83.00 85 THR A N 1
ATOM 612 C CA . THR A 1 85 ? 12.174 -6.489 -19.062 1.00 83.00 85 THR A CA 1
ATOM 613 C C . THR A 1 85 ? 13.682 -6.563 -19.173 1.00 83.00 85 THR A C 1
ATOM 615 O O . THR A 1 85 ? 14.209 -6.674 -20.278 1.00 83.00 85 THR A O 1
ATOM 618 N N . GLU A 1 86 ? 14.365 -6.608 -18.042 1.00 86.06 86 GLU A N 1
ATOM 619 C CA . GLU A 1 86 ? 15.767 -6.981 -17.933 1.00 86.06 86 GLU A CA 1
ATOM 620 C C . GLU A 1 86 ? 15.857 -8.356 -17.275 1.00 86.06 86 GLU A C 1
ATOM 622 O O . GLU A 1 86 ? 15.217 -8.608 -16.256 1.00 86.06 86 GLU A O 1
ATOM 627 N N . THR A 1 87 ? 16.640 -9.255 -17.858 1.00 85.94 87 THR A N 1
ATOM 628 C CA . THR A 1 87 ? 16.949 -10.569 -17.284 1.00 85.94 87 THR A CA 1
ATOM 629 C C . THR A 1 87 ? 18.454 -10.787 -17.280 1.00 85.94 87 THR A C 1
ATOM 631 O O . THR A 1 87 ? 19.176 -10.167 -18.066 1.00 85.94 87 THR A O 1
ATOM 634 N N . ASP A 1 88 ? 18.935 -11.667 -16.409 1.00 85.25 88 ASP A N 1
ATOM 635 C CA . ASP A 1 88 ? 20.308 -12.152 -16.501 1.00 85.25 88 ASP A CA 1
ATOM 636 C C . ASP A 1 88 ? 20.492 -13.069 -17.725 1.00 85.25 88 ASP A C 1
ATOM 638 O O . ASP A 1 88 ? 19.542 -13.446 -18.418 1.00 85.25 88 ASP A O 1
ATOM 642 N N . GLY A 1 89 ? 21.734 -13.472 -17.981 1.00 80.94 89 GLY A N 1
ATOM 643 C CA . GLY A 1 89 ? 22.103 -14.405 -19.046 1.00 80.94 89 GLY A CA 1
ATOM 644 C C . GLY A 1 89 ? 21.404 -15.766 -19.020 1.00 80.94 89 GLY A C 1
ATOM 645 O O . GLY A 1 89 ? 21.382 -16.468 -20.032 1.00 80.94 89 GLY A O 1
ATOM 646 N N . SER A 1 90 ? 20.835 -16.148 -17.873 1.00 82.31 90 SER A N 1
ATOM 647 C CA . SER A 1 90 ? 20.097 -17.399 -17.670 1.00 82.31 90 SER A CA 1
ATOM 648 C C . SER A 1 90 ? 18.578 -17.222 -17.806 1.00 82.31 90 SER A C 1
ATOM 650 O O . SER A 1 90 ? 17.851 -18.215 -17.780 1.00 82.31 90 SER A O 1
ATOM 652 N N . GLY A 1 91 ? 18.097 -15.987 -17.980 1.00 77.12 91 GLY A N 1
ATOM 653 C CA . GLY A 1 91 ? 16.684 -15.646 -18.117 1.00 77.12 91 GLY A CA 1
ATOM 654 C C . GLY A 1 91 ? 15.960 -15.354 -16.800 1.00 77.12 91 GLY A C 1
ATOM 655 O O . GLY A 1 91 ? 14.732 -15.262 -16.806 1.00 77.12 91 GLY A O 1
ATOM 656 N N . ASN A 1 92 ? 16.668 -15.201 -15.676 1.00 74.56 92 ASN A N 1
ATOM 657 C CA . ASN A 1 92 ? 16.041 -14.766 -14.425 1.00 74.56 92 ASN A CA 1
ATOM 658 C C . ASN A 1 92 ? 15.713 -13.272 -14.502 1.00 74.56 92 ASN A C 1
ATOM 660 O O . ASN A 1 92 ? 16.555 -12.484 -14.930 1.00 74.56 92 ASN A O 1
ATOM 664 N N . LEU A 1 93 ? 14.508 -12.876 -14.078 1.00 71.81 93 LEU A N 1
ATOM 665 C CA . LEU A 1 93 ? 14.065 -11.480 -14.109 1.00 71.81 93 LEU A CA 1
ATOM 666 C C . LEU A 1 93 ? 14.873 -10.618 -13.130 1.00 71.81 93 LEU A C 1
ATOM 668 O O . LEU A 1 93 ? 14.965 -10.936 -11.947 1.00 71.81 93 LEU A O 1
ATOM 672 N N . LEU A 1 94 ? 15.441 -9.530 -13.648 1.00 71.94 94 LEU A N 1
ATOM 673 C CA . LEU A 1 94 ? 16.181 -8.518 -12.895 1.00 71.94 94 LEU A CA 1
ATOM 674 C C . LEU A 1 94 ? 15.368 -7.227 -12.726 1.00 71.94 94 LEU A C 1
ATOM 676 O O . LEU A 1 94 ? 15.426 -6.613 -11.664 1.00 71.94 94 LEU A O 1
ATOM 680 N N . GLU A 1 95 ? 14.616 -6.818 -13.752 1.00 72.62 95 GLU A N 1
ATOM 681 C CA . GLU A 1 95 ? 13.730 -5.644 -13.727 1.00 72.62 95 GLU A CA 1
ATOM 682 C C . GLU A 1 95 ? 12.557 -5.856 -14.694 1.00 72.62 95 GLU A C 1
ATOM 684 O O . GLU A 1 95 ? 12.739 -6.403 -15.785 1.00 72.62 95 GLU A O 1
ATOM 689 N N . GLN A 1 96 ? 11.356 -5.394 -14.338 1.00 72.88 96 GLN A N 1
ATOM 690 C CA . GLN A 1 96 ? 10.241 -5.295 -15.279 1.00 72.88 96 GLN A CA 1
ATOM 691 C C . GLN A 1 96 ? 9.486 -3.983 -15.096 1.00 72.88 96 GLN A C 1
ATOM 693 O O . GLN A 1 96 ? 8.991 -3.670 -14.021 1.00 72.88 96 GLN A O 1
ATOM 698 N N . ARG A 1 97 ? 9.318 -3.236 -16.185 1.00 69.62 97 ARG A N 1
ATOM 699 C CA . ARG A 1 97 ? 8.503 -2.026 -16.237 1.00 69.62 97 ARG A CA 1
ATOM 700 C C . ARG A 1 97 ? 7.396 -2.195 -17.261 1.00 69.62 97 ARG A C 1
ATOM 702 O O . ARG A 1 97 ? 7.661 -2.239 -18.459 1.00 69.62 97 ARG A O 1
ATOM 709 N N . ILE A 1 98 ? 6.155 -2.215 -16.799 1.00 67.56 98 ILE A N 1
ATOM 710 C CA . ILE A 1 98 ? 4.962 -2.231 -17.640 1.00 67.56 98 ILE A CA 1
ATOM 711 C C . ILE A 1 98 ? 4.228 -0.905 -17.463 1.00 67.56 98 ILE A C 1
ATOM 713 O O . ILE A 1 98 ? 3.788 -0.559 -16.370 1.00 67.56 98 ILE A O 1
ATOM 717 N N . VAL A 1 99 ? 4.075 -0.168 -18.558 1.00 65.50 99 VAL A N 1
ATOM 718 C CA . VAL A 1 99 ? 3.288 1.065 -18.621 1.00 65.50 99 VAL A CA 1
ATOM 719 C C . VAL A 1 99 ? 2.092 0.813 -19.518 1.00 65.50 99 VAL A C 1
ATOM 721 O O . VAL A 1 99 ? 2.246 0.576 -20.717 1.00 65.50 99 VAL A O 1
ATOM 724 N N . HIS A 1 100 ? 0.896 0.877 -18.950 1.00 64.12 100 HIS A N 1
ATOM 725 C CA . HIS A 1 100 ? -0.344 0.845 -19.707 1.00 64.12 100 HIS A CA 1
ATOM 726 C C . HIS A 1 100 ? -0.784 2.267 -20.027 1.00 64.12 100 HIS A C 1
ATOM 728 O O . HIS A 1 100 ? -1.045 3.058 -19.127 1.00 64.12 100 HIS A O 1
ATOM 734 N N . ILE A 1 101 ? -0.891 2.574 -21.314 1.00 62.88 101 ILE A N 1
ATOM 735 C CA . ILE A 1 101 ? -1.411 3.834 -21.834 1.00 62.88 101 ILE A CA 1
ATOM 736 C C . ILE A 1 101 ? -2.867 3.599 -22.234 1.00 62.88 101 ILE A C 1
ATOM 738 O O . ILE A 1 101 ? -3.141 2.824 -23.156 1.00 62.88 101 ILE A O 1
ATOM 742 N N . GLY A 1 102 ? -3.789 4.257 -21.538 1.00 53.22 102 GLY A N 1
ATOM 743 C CA . GLY A 1 102 ? -5.218 4.239 -21.809 1.00 53.22 102 GLY A CA 1
ATOM 744 C C . GLY A 1 102 ? -5.582 4.779 -23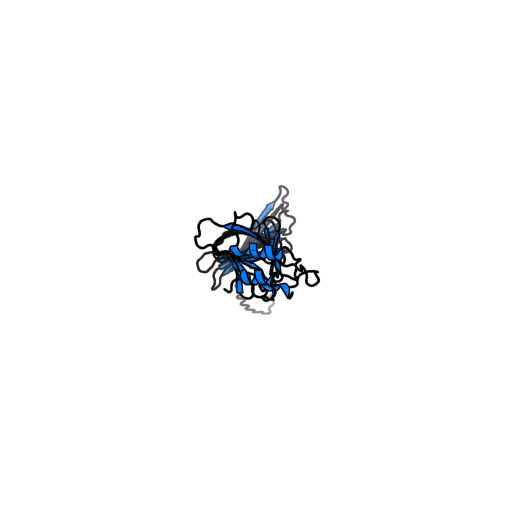.190 1.00 53.22 102 GLY A C 1
ATOM 745 O O . GLY A 1 102 ? -4.778 5.385 -23.904 1.00 53.22 102 GLY A O 1
ATOM 746 N N . ALA A 1 103 ? -6.839 4.582 -23.590 1.00 64.19 103 ALA A N 1
ATOM 747 C CA . ALA A 1 103 ? -7.351 5.052 -24.884 1.00 64.19 103 ALA A CA 1
ATOM 748 C C . ALA A 1 103 ? -7.347 6.592 -25.028 1.00 64.19 103 ALA A C 1
ATOM 750 O O . ALA A 1 103 ? -7.421 7.112 -26.140 1.00 64.19 103 ALA A O 1
ATOM 751 N N . ASN A 1 104 ? -7.243 7.312 -23.909 1.00 60.25 104 ASN A N 1
ATOM 752 C CA . ASN A 1 104 ? -7.075 8.765 -23.814 1.00 60.25 104 ASN A CA 1
ATOM 753 C C . ASN A 1 104 ? -5.618 9.232 -24.045 1.00 60.25 104 ASN A C 1
ATOM 755 O O . ASN A 1 104 ? -5.376 10.436 -24.089 1.00 60.25 104 ASN A O 1
ATOM 759 N N . GLY A 1 105 ? -4.656 8.311 -24.187 1.00 53.78 105 GLY A N 1
ATOM 760 C CA . GLY A 1 105 ? -3.233 8.622 -24.336 1.00 53.78 105 GLY A CA 1
ATOM 761 C C . GLY A 1 105 ? -2.491 8.895 -23.023 1.00 53.78 105 GLY A C 1
ATOM 762 O O . GLY A 1 105 ? -1.319 9.269 -23.075 1.00 53.78 105 GLY A O 1
ATOM 763 N N . HIS A 1 106 ? -3.133 8.702 -21.868 1.00 53.03 106 HIS A N 1
ATOM 764 C CA . HIS A 1 106 ? -2.529 8.860 -20.544 1.00 53.03 106 HIS A CA 1
ATOM 765 C C . HIS A 1 106 ? -2.211 7.499 -19.900 1.00 53.03 106 HIS A C 1
ATOM 767 O O . HIS A 1 106 ? -2.825 6.501 -20.270 1.00 53.03 106 HIS A O 1
ATOM 773 N N . PRO A 1 107 ? -1.219 7.410 -18.993 1.00 52.69 107 PRO A N 1
ATOM 774 C CA . PRO A 1 107 ? -0.950 6.178 -18.261 1.00 52.69 107 PRO A CA 1
ATOM 775 C C . PRO A 1 107 ? -2.073 5.884 -17.259 1.00 52.69 107 PRO A C 1
ATOM 777 O O . PRO A 1 107 ? -2.271 6.666 -16.336 1.00 52.69 107 PRO A O 1
ATOM 780 N N . ASP A 1 108 ? -2.745 4.743 -17.410 1.00 57.12 108 ASP A N 1
ATOM 781 C CA . ASP A 1 108 ? -3.852 4.322 -16.529 1.00 57.12 108 ASP A CA 1
ATOM 782 C C . ASP A 1 108 ? -3.442 3.132 -15.626 1.00 57.12 108 ASP A C 1
ATOM 784 O O . ASP A 1 108 ? -4.171 2.731 -14.720 1.00 57.12 108 ASP A O 1
ATOM 788 N N . ALA A 1 109 ? -2.258 2.546 -15.848 1.00 48.78 109 ALA A N 1
ATOM 789 C CA . ALA A 1 109 ? -1.619 1.604 -14.927 1.00 48.78 109 ALA A CA 1
ATOM 790 C C . ALA A 1 109 ? -0.099 1.591 -15.142 1.00 48.78 109 ALA A C 1
ATOM 792 O O . ALA A 1 109 ? 0.374 1.559 -16.281 1.00 48.78 109 ALA A O 1
ATOM 793 N N . ILE A 1 110 ? 0.674 1.600 -14.057 1.00 52.75 110 ILE A N 1
ATOM 794 C CA . ILE A 1 110 ? 2.136 1.480 -14.095 1.00 52.75 110 ILE A CA 1
ATOM 795 C C . ILE A 1 110 ? 2.525 0.390 -13.097 1.00 52.75 110 ILE A C 1
ATOM 797 O O . ILE A 1 110 ? 2.385 0.567 -11.891 1.00 52.75 110 ILE A O 1
ATOM 801 N N . ASN A 1 111 ? 2.993 -0.745 -13.610 1.00 52.66 111 ASN A N 1
ATOM 802 C CA . ASN A 1 111 ? 3.523 -1.840 -12.808 1.00 52.66 111 ASN A CA 1
ATOM 803 C C . ASN A 1 111 ? 5.045 -1.836 -12.978 1.00 52.66 111 ASN A C 1
ATOM 805 O O . ASN A 1 111 ? 5.539 -2.057 -14.086 1.00 52.66 111 ASN A O 1
ATOM 809 N N . ILE A 1 112 ? 5.778 -1.497 -11.917 1.00 54.97 112 ILE A N 1
ATOM 810 C CA . ILE A 1 112 ? 7.242 -1.520 -11.934 1.00 54.97 112 ILE A CA 1
ATOM 811 C C . ILE A 1 112 ? 7.724 -2.501 -10.870 1.00 54.97 112 ILE A C 1
ATOM 813 O O . ILE A 1 112 ? 7.602 -2.237 -9.676 1.00 54.97 112 ILE A O 1
ATOM 817 N N . ASP A 1 113 ? 8.284 -3.618 -11.320 1.00 51.47 113 ASP A N 1
ATOM 818 C CA . ASP A 1 113 ? 9.080 -4.524 -10.507 1.00 51.47 113 ASP A CA 1
ATOM 819 C C . ASP A 1 113 ? 10.530 -4.031 -10.545 1.00 51.47 113 ASP A C 1
ATOM 821 O O . ASP A 1 113 ? 11.200 -4.093 -11.584 1.00 51.47 113 ASP A O 1
ATOM 825 N N . ILE A 1 114 ? 10.985 -3.471 -9.423 1.00 53.88 114 ILE A N 1
ATOM 826 C CA . ILE A 1 114 ? 12.344 -2.956 -9.271 1.00 53.88 114 ILE A CA 1
ATOM 827 C C . ILE A 1 114 ? 12.963 -3.549 -8.015 1.00 53.88 114 ILE A C 1
ATOM 829 O O . ILE A 1 114 ? 12.463 -3.307 -6.920 1.00 53.88 114 ILE A O 1
ATOM 833 N N . ARG A 1 115 ? 14.033 -4.328 -8.210 1.00 50.62 115 ARG A N 1
ATOM 834 C CA . ARG A 1 115 ? 15.266 -4.556 -7.412 1.00 50.62 115 ARG A CA 1
ATOM 835 C C . ARG A 1 115 ? 15.356 -4.167 -5.915 1.00 50.62 115 ARG A C 1
ATOM 837 O O . ARG A 1 115 ? 16.466 -4.054 -5.399 1.00 50.62 115 ARG A O 1
ATOM 844 N N . LYS A 1 116 ? 14.265 -4.015 -5.164 1.00 47.53 116 LYS A N 1
ATOM 845 C CA . LYS A 1 116 ? 14.230 -3.501 -3.778 1.00 47.53 116 LYS A CA 1
ATOM 846 C C . LYS A 1 116 ? 14.894 -2.121 -3.583 1.00 47.53 116 LYS A C 1
ATOM 848 O O . LYS A 1 116 ? 15.211 -1.761 -2.451 1.00 47.53 116 LYS A O 1
ATOM 853 N N . ASP A 1 117 ? 15.116 -1.350 -4.647 1.00 46.31 117 ASP A N 1
ATOM 854 C CA . ASP A 1 117 ? 15.848 -0.068 -4.648 1.00 46.31 117 ASP A CA 1
ATOM 855 C C . ASP A 1 117 ? 14.942 1.176 -4.724 1.00 46.31 117 ASP A C 1
ATOM 857 O O . ASP A 1 117 ? 15.432 2.297 -4.583 1.00 46.31 117 ASP A O 1
ATOM 861 N N . GLY A 1 118 ? 13.623 0.995 -4.833 1.00 47.03 118 GLY A N 1
ATOM 862 C CA . GLY A 1 118 ? 12.650 2.085 -4.768 1.00 47.03 118 GLY A CA 1
ATOM 863 C C . GLY A 1 118 ? 12.174 2.554 -6.144 1.00 47.03 118 GLY A C 1
ATOM 864 O O . GLY A 1 118 ? 12.943 3.135 -6.906 1.00 47.03 118 GLY A O 1
ATOM 865 N N . ALA A 1 119 ? 10.890 2.366 -6.458 1.00 54.16 119 ALA A N 1
ATOM 866 C CA . ALA A 1 119 ? 10.277 2.870 -7.693 1.00 54.16 119 ALA A CA 1
ATOM 867 C C . ALA A 1 119 ? 9.691 4.269 -7.511 1.00 54.16 119 ALA A C 1
ATOM 869 O O . ALA A 1 119 ? 8.982 4.485 -6.543 1.00 54.16 119 ALA A O 1
ATOM 870 N N . ASN A 1 120 ? 9.901 5.200 -8.447 1.00 50.91 120 ASN A N 1
ATOM 871 C CA . ASN A 1 120 ? 9.145 6.460 -8.489 1.00 50.91 120 ASN A CA 1
ATOM 872 C C . ASN A 1 120 ? 8.132 6.409 -9.640 1.00 50.91 120 ASN A C 1
ATOM 874 O O . ASN A 1 120 ? 8.522 6.329 -10.805 1.00 50.91 120 ASN A O 1
ATOM 878 N N . ILE A 1 121 ? 6.844 6.477 -9.314 1.00 62.66 121 ILE A N 1
ATOM 879 C CA . ILE A 1 121 ? 5.725 6.430 -10.255 1.00 62.66 121 ILE A CA 1
ATOM 880 C C . ILE A 1 121 ? 5.039 7.797 -10.263 1.00 62.66 121 ILE A C 1
ATOM 882 O O . ILE A 1 121 ? 4.490 8.231 -9.255 1.00 62.66 121 ILE A O 1
ATOM 886 N N . ALA A 1 122 ? 5.062 8.483 -11.404 1.00 55.53 122 ALA A N 1
ATOM 887 C CA . ALA A 1 122 ? 4.215 9.647 -11.645 1.00 55.53 122 ALA A CA 1
ATOM 888 C C . ALA A 1 122 ? 2.955 9.189 -12.383 1.00 55.53 122 ALA A C 1
ATOM 890 O O . ALA A 1 122 ? 3.033 8.783 -13.544 1.00 55.53 122 ALA A O 1
ATOM 891 N N . ALA A 1 123 ? 1.822 9.221 -11.695 1.00 59.81 123 ALA A N 1
ATOM 892 C CA . ALA A 1 123 ? 0.546 8.699 -12.155 1.00 59.81 123 ALA A CA 1
ATOM 893 C C . ALA A 1 123 ? -0.592 9.677 -11.833 1.00 59.81 123 ALA A C 1
ATOM 895 O O . ALA A 1 123 ? -0.421 10.638 -11.095 1.00 59.81 123 ALA A O 1
ATOM 896 N N . SER A 1 124 ? -1.743 9.495 -12.464 1.00 61.66 124 SER A N 1
ATOM 897 C CA . SER A 1 124 ? -2.996 10.073 -11.989 1.00 61.66 124 SER A CA 1
ATOM 898 C C . SER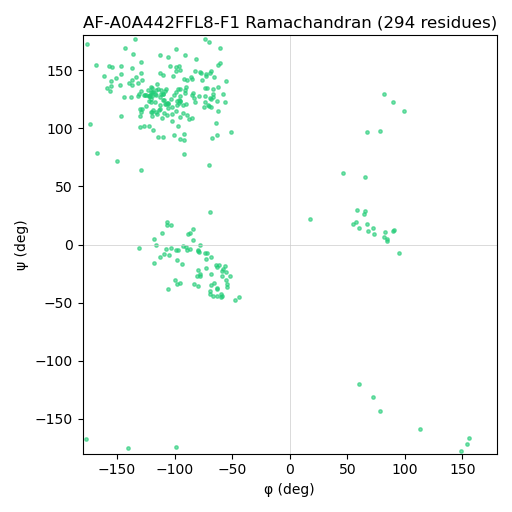 A 1 124 ? -4.124 9.228 -12.544 1.00 61.66 124 SER A C 1
ATOM 900 O O . SER A 1 124 ? -4.125 8.941 -13.741 1.00 61.66 124 SER A O 1
ATOM 902 N N . ALA A 1 125 ? -5.074 8.854 -11.690 1.00 63.94 125 ALA A N 1
ATOM 903 C CA . ALA A 1 125 ? -6.107 7.881 -12.028 1.00 63.94 125 ALA A CA 1
ATOM 904 C C . ALA A 1 125 ? -5.546 6.510 -12.456 1.00 63.94 125 ALA A C 1
ATOM 906 O O . ALA A 1 125 ? -6.168 5.814 -13.260 1.00 63.94 125 ALA A O 1
ATOM 907 N N . ALA A 1 126 ? -4.377 6.116 -11.937 1.00 64.31 126 ALA A N 1
ATOM 908 C CA . ALA A 1 126 ? -3.738 4.858 -12.301 1.00 64.31 126 ALA A CA 1
ATOM 909 C C . ALA A 1 126 ? -4.045 3.722 -11.322 1.00 64.31 126 ALA A C 1
ATOM 911 O O . ALA A 1 126 ? -4.253 3.943 -10.134 1.00 64.31 126 ALA A O 1
ATOM 912 N N . SER A 1 127 ? -3.989 2.481 -11.808 1.00 66.00 127 SER A N 1
ATOM 913 C CA . SER A 1 127 ? -3.893 1.285 -10.961 1.00 66.00 127 SER A CA 1
ATOM 914 C C . SER A 1 127 ? -2.434 0.840 -10.814 1.00 66.00 127 SER A C 1
ATOM 916 O O . SER A 1 127 ? -1.745 0.606 -11.810 1.00 66.00 127 SER A O 1
ATOM 918 N N . ILE A 1 128 ? -1.961 0.718 -9.576 1.00 73.12 128 ILE A N 1
ATOM 919 C CA . ILE A 1 128 ? -0.577 0.393 -9.218 1.00 73.12 128 ILE A CA 1
ATOM 920 C C . ILE A 1 128 ? -0.596 -0.827 -8.303 1.00 73.12 128 ILE A C 1
ATOM 922 O O . ILE A 1 128 ? -1.304 -0.838 -7.302 1.00 73.12 128 ILE A O 1
ATOM 926 N N . GLN A 1 129 ? 0.198 -1.846 -8.620 1.00 76.12 129 GLN A N 1
ATOM 927 C CA . GLN A 1 129 ? 0.389 -3.003 -7.749 1.00 76.12 129 GLN A CA 1
ATOM 928 C C . GLN A 1 129 ? 1.791 -2.945 -7.154 1.00 76.12 129 GLN A C 1
ATOM 930 O O . GLN A 1 129 ? 2.775 -2.911 -7.891 1.00 76.12 129 GLN A O 1
ATOM 935 N N . VAL A 1 130 ? 1.877 -2.909 -5.826 1.00 71.62 130 VAL A N 1
ATOM 936 C CA . VAL A 1 130 ? 3.145 -2.993 -5.104 1.00 71.62 130 VAL A CA 1
ATOM 937 C C . VAL A 1 130 ? 3.351 -4.453 -4.712 1.00 71.62 130 VAL A C 1
ATOM 939 O O . VAL A 1 130 ? 2.467 -5.075 -4.126 1.00 71.62 130 VAL A O 1
ATOM 942 N N . GLY A 1 131 ? 4.480 -5.017 -5.142 1.00 61.59 131 GLY A N 1
ATOM 943 C CA . GLY A 1 131 ? 4.854 -6.410 -4.907 1.00 61.59 131 GLY A CA 1
ATOM 944 C C . GLY A 1 131 ? 5.830 -6.586 -3.743 1.00 61.59 131 GLY A C 1
ATOM 945 O O . GLY A 1 131 ? 6.188 -5.642 -3.037 1.00 61.59 131 GLY A O 1
ATOM 946 N N . SER A 1 132 ? 6.299 -7.820 -3.559 1.00 65.25 132 SER A N 1
ATOM 947 C CA . SER A 1 132 ? 6.962 -8.208 -2.317 1.00 65.25 132 SER A CA 1
ATOM 948 C C . SER A 1 132 ? 8.316 -7.565 -2.052 1.00 65.25 132 SER A C 1
ATOM 950 O O . SER A 1 132 ? 9.250 -7.682 -2.847 1.00 65.25 132 SER A O 1
ATOM 952 N N . GLY A 1 133 ? 8.449 -6.931 -0.882 1.00 59.72 133 GLY A N 1
ATOM 953 C CA . GLY A 1 133 ? 9.684 -6.276 -0.457 1.00 59.72 133 GLY A CA 1
ATOM 954 C C . GLY A 1 133 ? 10.052 -5.053 -1.299 1.00 59.72 133 GLY A C 1
ATOM 955 O O . GLY A 1 133 ? 11.211 -4.631 -1.270 1.00 59.72 133 GLY A O 1
ATOM 956 N N . ILE A 1 134 ? 9.093 -4.507 -2.051 1.00 60.03 134 ILE A N 1
ATOM 957 C CA . ILE A 1 134 ? 9.271 -3.329 -2.895 1.00 60.03 134 ILE A CA 1
ATOM 958 C C . ILE A 1 134 ? 8.830 -2.090 -2.112 1.00 60.03 134 ILE A C 1
ATOM 960 O O . ILE A 1 134 ? 7.771 -2.066 -1.481 1.00 60.03 134 ILE A O 1
ATOM 964 N N . ALA A 1 135 ? 9.660 -1.050 -2.165 1.00 64.88 135 ALA A N 1
ATOM 965 C CA . ALA A 1 135 ? 9.276 0.300 -1.781 1.00 64.88 135 ALA A CA 1
ATOM 966 C C . ALA A 1 135 ? 8.924 1.093 -3.047 1.00 64.88 135 ALA A C 1
ATOM 968 O O . ALA A 1 135 ? 9.686 1.087 -4.013 1.00 64.88 135 ALA A O 1
ATOM 969 N N . VAL A 1 136 ? 7.787 1.781 -3.060 1.00 73.69 136 VAL A N 1
ATOM 970 C CA . VAL A 1 136 ? 7.345 2.591 -4.206 1.00 73.69 136 VAL A CA 1
ATOM 971 C C . VAL A 1 136 ? 6.965 3.980 -3.725 1.00 73.69 136 VAL A C 1
ATOM 973 O O . VAL A 1 136 ? 6.209 4.116 -2.773 1.00 73.69 136 VAL A O 1
ATOM 976 N N . THR A 1 137 ? 7.443 5.019 -4.394 1.00 76.38 137 THR A N 1
ATOM 977 C CA . THR A 1 137 ? 6.898 6.368 -4.295 1.00 76.38 137 THR A CA 1
ATOM 978 C C . THR A 1 137 ? 5.909 6.587 -5.431 1.00 76.38 137 THR A C 1
ATOM 980 O O . THR A 1 137 ? 6.283 6.475 -6.597 1.00 76.38 137 THR A O 1
ATOM 983 N N . VAL A 1 138 ? 4.669 6.939 -5.114 1.00 79.25 138 VAL A N 1
ATOM 984 C CA . VAL A 1 138 ? 3.653 7.350 -6.087 1.00 79.25 138 VAL A CA 1
ATOM 985 C C . VAL A 1 138 ? 3.437 8.850 -5.949 1.00 79.25 138 VAL A C 1
ATOM 987 O O . VAL A 1 138 ? 3.327 9.377 -4.847 1.00 79.25 138 VAL A O 1
ATOM 990 N N . THR A 1 139 ? 3.400 9.557 -7.066 1.00 75.88 139 THR A N 1
ATOM 991 C CA . THR A 1 139 ? 3.048 10.977 -7.128 1.00 75.88 139 THR A CA 1
ATOM 992 C C . THR A 1 139 ? 1.883 11.123 -8.082 1.00 75.88 139 THR A C 1
ATOM 994 O O . THR A 1 139 ? 1.934 10.535 -9.162 1.00 75.88 139 THR A O 1
ATOM 997 N N . GLY A 1 140 ? 0.850 11.867 -7.702 1.00 76.19 140 GLY A N 1
ATOM 998 C CA . GLY A 1 140 ? -0.394 11.787 -8.455 1.00 76.19 140 GLY A CA 1
ATOM 999 C C . GLY A 1 140 ? -1.627 12.134 -7.662 1.00 76.19 140 GLY A C 1
ATOM 1000 O O . GLY A 1 140 ? -1.524 12.648 -6.563 1.00 76.19 140 GLY A O 1
ATOM 1001 N N . ASN A 1 141 ? -2.791 11.912 -8.254 1.00 80.31 141 ASN A N 1
ATOM 1002 C CA . ASN A 1 141 ? -4.065 11.979 -7.549 1.00 80.31 141 ASN A CA 1
ATOM 1003 C C . ASN A 1 141 ? -5.013 10.949 -8.161 1.00 80.31 141 ASN A C 1
ATOM 1005 O O . ASN A 1 141 ? -4.983 10.736 -9.383 1.00 80.31 141 ASN A O 1
ATOM 1009 N N . ASN A 1 142 ? -5.973 10.486 -7.363 1.00 80.88 142 ASN A N 1
ATOM 1010 C CA . ASN A 1 142 ? -7.008 9.523 -7.746 1.00 80.88 142 ASN A CA 1
ATOM 1011 C C . ASN A 1 142 ? -6.456 8.136 -8.108 1.00 80.88 142 ASN A C 1
ATOM 1013 O O . ASN A 1 142 ? -7.062 7.428 -8.910 1.00 80.88 142 ASN A O 1
ATOM 1017 N N . ASP A 1 143 ? -5.305 7.758 -7.565 1.00 83.00 143 ASP A N 1
ATOM 1018 C CA . ASP A 1 143 ? -4.650 6.497 -7.882 1.00 83.00 143 ASP A CA 1
ATOM 1019 C C . ASP A 1 143 ? -5.195 5.357 -7.011 1.00 83.00 143 ASP A C 1
ATOM 1021 O O . ASP A 1 143 ? -5.508 5.539 -5.839 1.00 83.00 143 ASP A O 1
ATOM 1025 N N . GLN A 1 144 ? -5.303 4.154 -7.570 1.00 86.75 144 GLN A N 1
ATOM 1026 C CA . GLN A 1 144 ? -5.593 2.934 -6.826 1.00 86.75 144 GLN A CA 1
ATOM 1027 C C . GLN A 1 144 ? -4.296 2.141 -6.643 1.00 86.75 144 GLN A C 1
ATOM 1029 O O . GLN A 1 144 ? -3.694 1.698 -7.618 1.00 86.75 144 GLN A O 1
ATOM 1034 N N . ILE A 1 145 ? -3.880 1.922 -5.399 1.00 88.62 145 ILE A N 1
ATOM 1035 C CA . ILE A 1 145 ? -2.643 1.233 -5.032 1.00 88.62 145 ILE A CA 1
ATOM 1036 C C . ILE A 1 145 ? -2.967 -0.069 -4.298 1.00 88.62 145 ILE A C 1
ATOM 1038 O O . ILE A 1 145 ? -3.433 -0.041 -3.165 1.00 88.62 145 ILE A O 1
ATOM 1042 N N . SER A 1 146 ? -2.675 -1.218 -4.899 1.00 89.00 146 SER A N 1
ATOM 1043 C CA . SER A 1 146 ? -2.744 -2.525 -4.238 1.00 89.00 146 SER A CA 1
ATOM 1044 C C . SER A 1 146 ? -1.463 -2.808 -3.450 1.00 89.00 146 SER A C 1
ATOM 1046 O O . SER A 1 146 ? -0.363 -2.738 -3.999 1.00 89.00 146 SER A O 1
ATOM 1048 N N . LEU A 1 147 ? -1.615 -3.124 -2.164 1.00 89.38 147 LEU A N 1
ATOM 1049 C CA . LEU A 1 147 ? -0.545 -3.459 -1.225 1.00 89.38 147 LEU A CA 1
ATOM 1050 C C . LEU A 1 147 ? -0.471 -4.983 -1.051 1.00 89.38 147 LEU A C 1
ATOM 1052 O O . LEU A 1 147 ? -1.174 -5.539 -0.206 1.00 89.38 147 LEU A O 1
ATOM 1056 N N . ASP A 1 148 ? 0.387 -5.657 -1.820 1.00 81.75 148 ASP A N 1
ATOM 1057 C CA . ASP A 1 148 ? 0.492 -7.121 -1.806 1.00 81.75 148 ASP A CA 1
ATOM 1058 C C . ASP A 1 148 ? 1.830 -7.619 -1.234 1.00 81.75 148 ASP A C 1
ATOM 1060 O O . ASP A 1 148 ? 2.879 -7.008 -1.420 1.00 81.75 148 ASP A O 1
ATOM 1064 N N . GLN A 1 149 ? 1.806 -8.777 -0.571 1.00 81.31 149 GLN A N 1
ATOM 1065 C CA . GLN A 1 149 ? 2.980 -9.556 -0.140 1.00 81.31 149 GLN A CA 1
ATOM 1066 C C . GLN A 1 149 ? 4.115 -8.761 0.548 1.00 81.31 149 GLN A C 1
ATOM 1068 O O . GLN A 1 149 ? 5.244 -8.792 0.080 1.00 81.31 149 GLN A O 1
ATOM 1073 N N . ASP A 1 150 ? 3.886 -8.111 1.687 1.00 81.19 150 ASP A N 1
ATOM 1074 C CA . ASP A 1 150 ? 4.913 -7.305 2.387 1.00 81.19 150 ASP A CA 1
ATOM 1075 C C . ASP A 1 150 ? 5.374 -6.056 1.594 1.00 81.19 150 ASP A C 1
ATOM 1077 O O . ASP A 1 150 ? 6.554 -5.885 1.265 1.00 81.19 150 ASP A O 1
ATOM 1081 N N . SER A 1 151 ? 4.417 -5.182 1.272 1.00 82.31 151 SER A N 1
ATOM 1082 C CA . SER A 1 151 ? 4.597 -3.971 0.455 1.00 82.3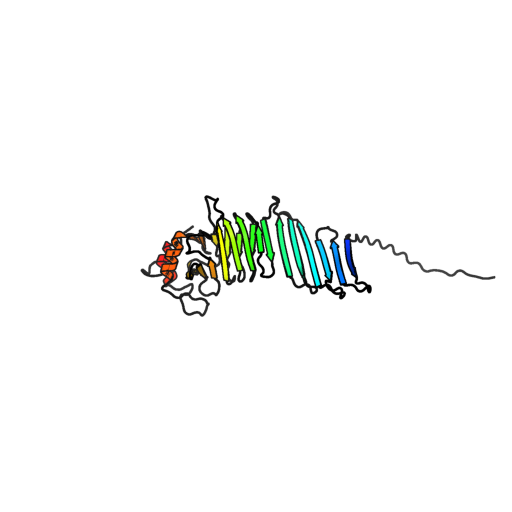1 151 SER A CA 1
ATOM 1083 C C . SER A 1 151 ? 4.837 -2.692 1.257 1.00 82.31 151 SER A C 1
ATOM 1085 O O . SER A 1 151 ? 4.280 -2.507 2.339 1.00 82.31 151 SER A O 1
ATOM 1087 N N . SER A 1 152 ? 5.574 -1.737 0.680 1.00 87.88 152 SER A N 1
ATOM 1088 C CA . SER A 1 152 ? 5.711 -0.378 1.221 1.00 87.88 152 SER A CA 1
ATOM 1089 C C . SER A 1 152 ? 5.479 0.688 0.147 1.00 87.88 152 SER A C 1
ATOM 1091 O O . SER A 1 152 ? 6.097 0.650 -0.916 1.00 87.88 152 SER A O 1
ATOM 1093 N N . VAL A 1 153 ? 4.617 1.668 0.430 1.00 88.06 153 VAL A N 1
ATOM 1094 C CA . VAL A 1 153 ? 4.328 2.791 -0.469 1.00 88.06 153 VAL A CA 1
ATOM 1095 C C . VAL A 1 153 ? 4.474 4.148 0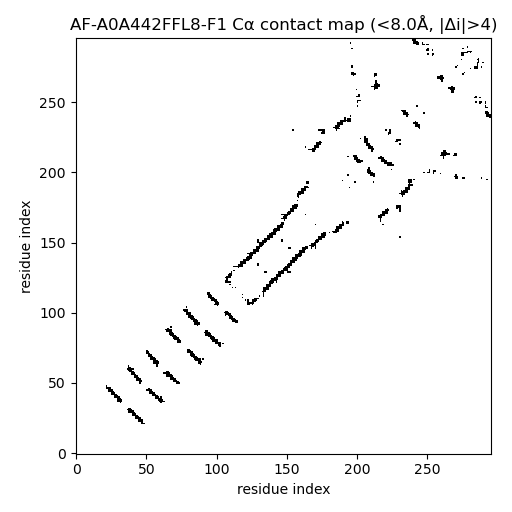.229 1.00 88.06 153 VAL A C 1
ATOM 1097 O O . VAL A 1 153 ? 4.102 4.330 1.391 1.00 88.06 153 VAL A O 1
ATOM 1100 N N . ALA A 1 154 ? 5.015 5.121 -0.498 1.00 87.88 154 ALA A N 1
ATOM 1101 C CA . ALA A 1 154 ? 5.044 6.535 -0.162 1.00 87.88 154 ALA A CA 1
ATOM 1102 C C . ALA A 1 154 ? 4.232 7.318 -1.203 1.00 87.88 154 ALA A C 1
ATOM 1104 O O . ALA A 1 154 ? 4.628 7.373 -2.359 1.00 87.88 154 ALA A O 1
ATOM 1105 N N . VAL A 1 155 ? 3.112 7.933 -0.833 1.00 85.44 155 VAL A N 1
ATOM 1106 C CA . VAL A 1 155 ? 2.258 8.654 -1.791 1.00 85.44 155 VAL A CA 1
ATOM 1107 C C . VAL A 1 155 ? 2.322 10.160 -1.566 1.00 85.44 155 VAL A C 1
ATOM 1109 O O . VAL A 1 155 ? 2.172 10.653 -0.449 1.00 85.44 155 VAL A O 1
ATOM 1112 N N . ILE A 1 156 ? 2.562 10.907 -2.638 1.00 82.75 156 ILE A N 1
ATOM 1113 C CA . ILE A 1 156 ? 2.502 12.367 -2.667 1.00 82.75 156 ILE A CA 1
ATOM 1114 C C . ILE A 1 156 ? 1.348 12.748 -3.586 1.00 82.75 156 ILE A C 1
ATOM 1116 O O . ILE A 1 156 ? 1.519 12.843 -4.804 1.00 82.75 156 ILE A O 1
ATOM 1120 N N . GLY A 1 157 ? 0.170 12.930 -3.001 1.00 81.12 157 GLY A N 1
ATOM 1121 C CA . GLY A 1 157 ? -1.059 12.981 -3.780 1.00 81.12 157 GLY A CA 1
ATOM 1122 C C . GLY A 1 157 ? -2.316 13.258 -2.981 1.00 81.12 157 GLY A C 1
ATOM 1123 O O . GLY A 1 157 ? -2.247 13.730 -1.850 1.00 81.12 157 GLY A O 1
ATOM 1124 N N . SER A 1 158 ? -3.472 13.056 -3.596 1.00 85.44 158 SER A N 1
ATOM 1125 C CA . SER A 1 158 ? -4.772 13.165 -2.941 1.00 85.44 158 SER A CA 1
ATOM 1126 C C . SER A 1 158 ? -5.805 12.300 -3.656 1.00 85.44 158 SER A C 1
ATOM 1128 O O . SER A 1 158 ? -5.731 12.111 -4.870 1.00 85.44 158 SER A O 1
ATOM 1130 N N . ASN A 1 159 ? -6.821 11.860 -2.913 1.00 87.38 159 ASN A N 1
ATOM 1131 C CA . ASN A 1 159 ? -7.912 11.002 -3.393 1.00 87.38 159 ASN A CA 1
ATOM 1132 C C . ASN A 1 159 ? -7.473 9.597 -3.810 1.00 87.38 159 ASN A C 1
ATOM 1134 O O . ASN A 1 159 ? -8.097 8.987 -4.674 1.00 87.38 159 ASN A O 1
ATOM 1138 N N . ASP A 1 160 ? -6.414 9.086 -3.196 1.00 90.19 160 ASP A N 1
ATOM 1139 C CA . ASP A 1 160 ? -5.826 7.798 -3.530 1.00 90.19 160 ASP A CA 1
ATOM 1140 C C . ASP A 1 160 ? -6.463 6.659 -2.718 1.00 90.19 160 ASP A C 1
ATOM 1142 O O . ASP A 1 160 ? -6.767 6.792 -1.532 1.00 90.19 160 ASP A O 1
ATOM 1146 N N . LYS A 1 161 ? -6.670 5.507 -3.352 1.00 92.81 161 LYS A N 1
ATOM 1147 C CA . LYS A 1 161 ? -7.272 4.317 -2.750 1.00 92.81 161 LYS A CA 1
ATOM 1148 C C . LYS A 1 161 ? -6.222 3.231 -2.554 1.00 92.81 161 LYS A C 1
ATOM 1150 O O . LYS A 1 161 ? -5.762 2.632 -3.521 1.00 92.81 161 LYS A O 1
ATOM 1155 N N . TYR A 1 162 ? -5.901 2.912 -1.311 1.00 94.94 162 TYR A N 1
ATOM 1156 C CA . TYR A 1 162 ? -5.019 1.811 -0.938 1.00 94.94 162 TYR A CA 1
ATOM 1157 C C . TYR A 1 162 ? -5.845 0.544 -0.740 1.00 94.94 162 TYR A C 1
ATOM 1159 O O . TYR A 1 162 ? -6.727 0.520 0.107 1.00 94.94 162 TYR A O 1
ATOM 1167 N N . VAL A 1 163 ? -5.572 -0.512 -1.495 1.00 94.69 163 VAL A N 1
ATOM 1168 C CA . VAL A 1 163 ? -6.272 -1.794 -1.388 1.00 94.69 163 VAL A CA 1
ATOM 1169 C C . VAL A 1 163 ? -5.364 -2.798 -0.696 1.00 94.69 163 VAL A C 1
ATOM 1171 O O . VAL A 1 163 ? -4.279 -3.097 -1.191 1.00 94.69 163 VAL A O 1
ATOM 1174 N N . PHE A 1 164 ? -5.816 -3.337 0.429 1.00 94.94 164 PHE A N 1
ATOM 1175 C CA . PHE A 1 164 ? -5.128 -4.381 1.179 1.00 94.94 164 PHE A CA 1
ATOM 1176 C C . PHE A 1 164 ? -6.040 -5.604 1.297 1.00 94.94 164 PHE A C 1
ATOM 1178 O O . PHE A 1 164 ? -7.190 -5.482 1.706 1.00 94.94 164 PHE A O 1
ATOM 1185 N N . MET A 1 165 ? -5.550 -6.785 0.924 1.00 92.88 165 MET A N 1
ATOM 1186 C CA . MET A 1 165 ? -6.342 -8.017 0.918 1.00 92.88 165 MET A CA 1
ATOM 1187 C C . MET A 1 165 ? -5.843 -9.005 1.976 1.00 92.88 165 MET A C 1
ATOM 1189 O O . MET A 1 165 ? -4.726 -8.905 2.483 1.00 92.88 165 MET A O 1
ATOM 1193 N N . SER A 1 166 ? -6.677 -9.990 2.312 1.00 91.19 166 SER A N 1
ATOM 1194 C CA . SER A 1 166 ? -6.252 -11.089 3.184 1.00 91.19 166 SER A CA 1
ATOM 1195 C C . SER A 1 166 ? -5.111 -11.879 2.533 1.00 91.19 166 SER A C 1
ATOM 1197 O O . SER A 1 166 ? -5.159 -12.186 1.341 1.00 91.19 166 SER A O 1
ATOM 1199 N N . GLY A 1 167 ? -4.083 -12.209 3.314 1.00 88.69 167 GLY A N 1
ATOM 1200 C CA . GLY A 1 167 ? -2.866 -12.876 2.861 1.00 88.69 167 GLY A CA 1
ATOM 1201 C C . GLY A 1 167 ? -1.801 -11.939 2.283 1.00 88.69 167 GLY A C 1
ATOM 1202 O O . GLY A 1 167 ? -0.761 -12.426 1.837 1.00 88.69 167 GLY A O 1
ATOM 1203 N N . SER A 1 168 ? -2.020 -10.618 2.288 1.00 87.44 168 SER A N 1
ATOM 1204 C CA . SER A 1 168 ? -1.048 -9.638 1.784 1.00 87.44 168 SER A CA 1
ATOM 1205 C C . SER A 1 168 ? 0.164 -9.424 2.707 1.00 87.44 168 SER A C 1
ATOM 1207 O O . SER A 1 168 ? 1.111 -8.746 2.306 1.00 87.44 168 SER A O 1
ATOM 1209 N N . GLY A 1 169 ? 0.195 -9.988 3.920 1.00 91.38 169 GLY A N 1
ATOM 1210 C CA . GLY A 1 169 ? 1.312 -9.815 4.849 1.00 91.38 169 GLY A CA 1
ATOM 1211 C C . GLY A 1 169 ? 1.359 -8.406 5.448 1.00 91.38 169 GLY A C 1
ATOM 1212 O O . GLY A 1 169 ? 0.366 -7.901 5.965 1.00 91.38 169 GLY A O 1
ATOM 1213 N N . SER A 1 170 ? 2.523 -7.760 5.435 1.00 92.38 170 SER A N 1
ATOM 1214 C CA . SER A 1 170 ? 2.733 -6.444 6.055 1.00 92.38 170 SER A CA 1
ATOM 1215 C C . SER A 1 170 ? 2.744 -5.301 5.037 1.00 92.38 170 SER A C 1
ATOM 1217 O O . SER A 1 170 ? 3.736 -5.076 4.356 1.00 92.38 170 SER A O 1
ATOM 1219 N N . GLY A 1 171 ? 1.679 -4.506 4.985 1.00 93.81 171 GLY A N 1
ATOM 1220 C CA . GLY A 1 171 ? 1.637 -3.250 4.235 1.00 93.81 171 GLY A CA 1
ATOM 1221 C C . GLY A 1 171 ? 2.206 -2.069 5.030 1.00 93.81 171 GLY A C 1
ATOM 1222 O O . GLY A 1 171 ? 1.974 -1.950 6.234 1.00 93.81 171 GLY A O 1
ATOM 1223 N N . THR A 1 172 ? 2.910 -1.153 4.366 1.00 94.50 172 THR A N 1
ATOM 1224 C CA . THR A 1 172 ? 3.290 0.159 4.915 1.00 94.50 172 THR A CA 1
ATOM 1225 C C . THR A 1 172 ? 2.834 1.270 3.980 1.00 94.50 172 THR A C 1
ATOM 1227 O O . THR A 1 172 ? 3.137 1.244 2.792 1.00 94.50 172 THR A O 1
ATOM 1230 N N . ILE A 1 173 ? 2.133 2.259 4.526 1.00 94.56 173 ILE A N 1
ATOM 1231 C CA . ILE A 1 173 ? 1.695 3.469 3.835 1.00 94.56 173 ILE A CA 1
ATOM 1232 C C . ILE A 1 173 ? 2.387 4.658 4.494 1.00 94.56 173 ILE A C 1
ATOM 1234 O O . ILE A 1 173 ? 2.420 4.805 5.716 1.00 94.56 173 ILE A O 1
ATOM 1238 N N . SER A 1 174 ? 2.946 5.528 3.675 1.00 91.62 174 SER A N 1
ATOM 1239 C CA . SER A 1 174 ? 3.517 6.806 4.077 1.00 91.62 174 SER A CA 1
ATOM 1240 C C . SER A 1 174 ? 3.215 7.841 3.005 1.00 91.62 174 SER A C 1
ATOM 1242 O O . SER A 1 174 ? 2.753 7.489 1.923 1.00 91.62 174 SER A O 1
ATOM 1244 N N . GLY A 1 175 ? 3.455 9.118 3.283 1.00 84.12 175 GLY A N 1
ATOM 1245 C CA . GLY A 1 175 ? 3.198 10.130 2.274 1.00 84.12 175 GLY A CA 1
ATOM 1246 C C . GLY A 1 175 ? 2.936 11.516 2.812 1.00 84.12 175 GLY A C 1
ATOM 1247 O O . GLY A 1 175 ? 3.187 11.819 3.980 1.00 84.12 175 GLY A O 1
ATOM 1248 N N . SER A 1 176 ? 2.433 12.359 1.926 1.00 78.00 176 SER A N 1
ATOM 1249 C CA . SER A 1 176 ? 1.949 13.697 2.237 1.00 78.00 176 SER A CA 1
ATOM 1250 C C . SER A 1 176 ? 0.928 14.114 1.196 1.00 78.00 176 SER A C 1
ATOM 1252 O O . SER A 1 176 ? 1.146 13.887 0.005 1.00 78.00 176 SER A O 1
ATOM 1254 N N . GLN A 1 177 ? -0.131 14.792 1.623 1.00 73.06 177 GLN A N 1
ATOM 1255 C CA . GLN A 1 177 ? -1.092 15.329 0.674 1.00 73.06 177 GLN A CA 1
ATOM 1256 C C . GLN A 1 177 ? -0.479 16.420 -0.209 1.00 73.06 177 GLN A C 1
ATOM 1258 O O . GLN A 1 177 ? 0.298 17.256 0.263 1.00 73.06 177 GLN A O 1
ATOM 1263 N N . SER A 1 178 ? -0.887 16.468 -1.478 1.00 65.81 178 SER A N 1
ATOM 1264 C CA . SER A 1 178 ? -0.686 17.659 -2.308 1.00 65.81 178 SER A CA 1
ATOM 1265 C C . SER A 1 178 ? -1.683 18.742 -1.882 1.00 65.81 178 SER A C 1
ATOM 1267 O O . SER A 1 178 ? -2.895 18.560 -1.967 1.00 65.81 178 SER A O 1
ATOM 1269 N N . SER A 1 179 ? -1.176 19.883 -1.411 1.00 57.28 179 SER A N 1
ATOM 1270 C CA . SER A 1 179 ? -1.882 20.921 -0.635 1.00 57.28 179 SER A CA 1
ATOM 1271 C C . SER A 1 179 ? -2.950 21.750 -1.378 1.00 57.28 179 SER A C 1
ATOM 1273 O O . SER A 1 179 ? -3.193 22.903 -1.024 1.00 57.28 179 SER A O 1
ATOM 1275 N N . SER A 1 180 ? -3.594 21.212 -2.418 1.00 58.34 180 SER A N 1
ATOM 1276 C CA . SER A 1 180 ? -4.452 22.000 -3.320 1.00 58.34 180 SER A CA 1
ATOM 1277 C C . SER A 1 180 ? -5.848 21.441 -3.618 1.00 58.34 180 SER A C 1
ATOM 1279 O O . SER A 1 180 ? -6.619 22.130 -4.287 1.00 58.34 180 SER A O 1
ATOM 1281 N N . SER A 1 181 ? -6.229 20.262 -3.113 1.00 57.97 181 SER A N 1
ATOM 1282 C CA . SER A 1 181 ? -7.564 19.699 -3.371 1.00 57.97 181 SER A CA 1
ATOM 1283 C C . SER A 1 181 ? -8.535 19.972 -2.206 1.00 57.97 181 SER A C 1
ATOM 1285 O O . SER A 1 181 ? -8.236 19.604 -1.076 1.00 57.97 181 SER A O 1
ATOM 1287 N N . PRO A 1 182 ? -9.699 20.615 -2.428 1.00 57.25 182 PRO A N 1
ATOM 1288 C CA . PRO A 1 182 ? -10.675 20.905 -1.370 1.00 57.25 182 PRO A CA 1
ATOM 1289 C C . PRO A 1 182 ? -11.549 19.701 -0.969 1.00 57.25 182 PRO A C 1
ATOM 1291 O O . PRO A 1 182 ? -12.324 19.816 -0.026 1.00 57.25 182 PRO A O 1
ATOM 1294 N N . ASN A 1 183 ? -11.446 18.570 -1.674 1.00 69.81 183 ASN A N 1
ATOM 1295 C CA . ASN A 1 183 ? -12.215 17.348 -1.420 1.00 69.81 183 ASN A CA 1
ATOM 1296 C C . ASN A 1 183 ? -11.257 16.157 -1.342 1.00 69.81 183 ASN A C 1
ATOM 1298 O O . ASN A 1 183 ? -11.281 15.314 -2.238 1.00 69.81 183 ASN A O 1
ATOM 1302 N N . VAL A 1 184 ? -10.365 16.149 -0.346 1.00 78.44 184 VAL A N 1
ATOM 1303 C CA . VAL A 1 184 ? -9.420 15.041 -0.158 1.00 78.44 184 VAL A CA 1
ATOM 1304 C C . VAL A 1 184 ? -10.121 13.866 0.518 1.00 78.44 184 VAL A C 1
ATOM 1306 O O . VAL A 1 184 ? -10.769 14.046 1.547 1.00 78.44 184 VAL A O 1
ATOM 1309 N N . ASN A 1 185 ? -10.015 12.684 -0.080 1.00 86.62 185 ASN A N 1
ATOM 1310 C CA . ASN A 1 185 ? -10.520 11.426 0.449 1.00 86.62 185 ASN A CA 1
ATOM 1311 C C . ASN A 1 185 ? -9.654 10.254 -0.030 1.00 86.62 185 ASN A C 1
ATOM 1313 O O . ASN A 1 185 ? -10.051 9.469 -0.892 1.00 86.62 185 ASN A O 1
ATOM 1317 N N . ASN A 1 186 ? -8.453 10.168 0.514 1.00 91.44 186 ASN A N 1
ATOM 1318 C CA . ASN A 1 186 ? -7.646 8.969 0.503 1.00 91.44 186 ASN A CA 1
ATOM 1319 C C . ASN A 1 186 ? -8.324 7.889 1.363 1.00 91.44 186 ASN A C 1
ATOM 1321 O O . ASN A 1 186 ? -8.689 8.131 2.519 1.00 91.44 186 ASN A O 1
ATOM 1325 N N . GLU A 1 187 ? -8.469 6.692 0.806 1.00 94.56 187 GLU A N 1
ATOM 1326 C CA . GLU A 1 187 ? -9.187 5.569 1.416 1.00 94.56 187 GLU A CA 1
ATOM 1327 C C . GLU A 1 187 ? -8.258 4.358 1.542 1.00 94.56 187 GLU A C 1
ATOM 1329 O O . GLU A 1 187 ? -7.668 3.930 0.553 1.00 94.56 187 GLU A O 1
ATOM 1334 N N . LEU A 1 188 ? -8.149 3.765 2.732 1.00 96.75 188 LEU A N 1
ATOM 1335 C CA . LEU A 1 188 ? -7.616 2.411 2.900 1.00 96.75 188 LEU A CA 1
ATOM 1336 C C . LEU A 1 188 ? -8.776 1.410 2.887 1.00 96.75 188 LEU A C 1
ATOM 1338 O O . LEU A 1 188 ? -9.579 1.392 3.814 1.00 96.75 188 LEU A O 1
ATOM 1342 N N . ASP A 1 189 ? -8.850 0.568 1.862 1.00 96.94 189 ASP A N 1
ATOM 1343 C CA . ASP A 1 189 ? -9.882 -0.448 1.656 1.00 96.94 189 ASP A CA 1
ATOM 1344 C C . ASP A 1 189 ? -9.322 -1.856 1.919 1.00 96.94 189 ASP A C 1
ATOM 1346 O O . ASP A 1 189 ? -8.372 -2.295 1.266 1.00 96.94 189 ASP A O 1
ATOM 1350 N N . PHE A 1 190 ? -9.930 -2.571 2.867 1.00 95.88 190 PHE A N 1
ATOM 1351 C CA . PHE A 1 190 ? -9.578 -3.942 3.248 1.00 95.88 190 PHE A CA 1
ATOM 1352 C C . PHE A 1 190 ? -10.224 -5.032 2.358 1.00 95.88 190 PHE A C 1
ATOM 1354 O O . PHE A 1 190 ? -10.219 -6.221 2.692 1.00 95.88 190 PHE A O 1
ATOM 1361 N N . GLY A 1 191 ? -10.781 -4.655 1.204 1.00 91.94 191 GLY A N 1
ATOM 1362 C CA . GLY A 1 191 ? -11.336 -5.590 0.228 1.00 91.94 191 GLY A CA 1
ATOM 1363 C C . GLY A 1 191 ? -12.715 -6.088 0.644 1.00 91.94 191 GLY A C 1
ATOM 1364 O O . GLY A 1 191 ? -13.501 -5.319 1.164 1.00 91.94 191 GLY A O 1
ATOM 1365 N N . THR A 1 192 ? -13.049 -7.356 0.381 1.00 90.81 192 THR A N 1
ATOM 1366 C CA . THR A 1 192 ? -14.372 -7.940 0.713 1.00 90.81 192 THR A CA 1
ATOM 1367 C C . THR A 1 192 ? -14.309 -9.068 1.741 1.00 90.81 192 THR A C 1
ATOM 1369 O O . THR A 1 192 ? -15.326 -9.696 2.012 1.00 90.81 192 THR A O 1
ATOM 1372 N N . SER A 1 193 ? -13.117 -9.414 2.229 1.00 90.88 193 SER A N 1
ATOM 1373 C CA . SER A 1 193 ? -12.883 -10.620 3.039 1.00 90.88 193 SER A CA 1
ATOM 1374 C C . SER A 1 193 ? -12.394 -10.331 4.456 1.00 90.88 193 SER A C 1
ATOM 1376 O O . SER A 1 193 ? -11.985 -11.266 5.133 1.00 90.88 193 SER A O 1
ATOM 1378 N N . ILE A 1 194 ? -12.324 -9.059 4.845 1.00 92.69 194 ILE A N 1
ATOM 1379 C CA . ILE A 1 194 ? -11.849 -8.620 6.156 1.00 92.69 194 ILE A CA 1
ATOM 1380 C C . ILE A 1 194 ? -12.888 -7.650 6.707 1.00 92.69 194 ILE A C 1
ATOM 1382 O O . ILE A 1 194 ? -12.936 -6.486 6.302 1.00 92.69 194 ILE A O 1
ATOM 1386 N N . ASP A 1 195 ? -13.735 -8.125 7.608 1.00 91.12 195 ASP A N 1
ATOM 1387 C CA . ASP A 1 195 ? -14.823 -7.331 8.173 1.00 91.12 195 ASP A CA 1
ATOM 1388 C C . ASP A 1 195 ? -14.324 -6.418 9.306 1.00 91.12 195 ASP A C 1
ATOM 1390 O O . ASP A 1 195 ? -13.271 -6.633 9.909 1.00 91.12 195 ASP A O 1
ATOM 1394 N N . TRP A 1 196 ? -15.082 -5.364 9.630 1.00 89.56 196 TRP A N 1
ATOM 1395 C CA . TRP A 1 196 ? -14.691 -4.379 10.654 1.00 89.56 196 TRP A CA 1
ATOM 1396 C C . TRP A 1 196 ? -14.385 -4.996 12.030 1.00 89.56 196 TRP A C 1
ATOM 1398 O O . TRP A 1 196 ? -13.563 -4.459 12.772 1.00 89.56 196 TRP A O 1
ATOM 1408 N N . ASN A 1 197 ? -15.041 -6.105 12.389 1.00 85.19 197 ASN A N 1
ATOM 1409 C CA . ASN A 1 197 ? -14.847 -6.809 13.659 1.00 85.19 197 ASN A CA 1
ATOM 1410 C C . ASN A 1 197 ? -13.600 -7.707 13.670 1.00 85.19 197 ASN A C 1
ATOM 1412 O O . ASN A 1 197 ? -13.261 -8.268 14.711 1.00 85.19 197 ASN A O 1
ATOM 1416 N N . GLU A 1 198 ? -12.909 -7.824 12.539 1.00 89.75 198 GLU A N 1
ATOM 1417 C CA . GLU A 1 198 ? -11.636 -8.531 12.396 1.00 89.75 198 GLU A CA 1
ATOM 1418 C C . GLU A 1 198 ? -10.444 -7.563 12.420 1.00 89.75 198 GLU A C 1
ATOM 1420 O O . GLU A 1 198 ? -9.294 -7.999 12.420 1.00 89.75 198 GLU A O 1
ATOM 1425 N N . LEU A 1 199 ? -10.696 -6.251 12.468 1.00 92.38 199 LEU A N 1
ATOM 1426 C CA . LEU A 1 199 ? -9.669 -5.215 12.449 1.00 92.38 199 LEU A CA 1
ATOM 1427 C C . LEU A 1 199 ? -9.329 -4.718 13.857 1.00 92.38 199 LEU A C 1
ATOM 1429 O O . LEU A 1 199 ? -10.200 -4.373 14.658 1.00 92.38 199 LEU A O 1
ATOM 1433 N N . TRP A 1 200 ? -8.030 -4.615 14.129 1.00 92.62 200 TRP A N 1
ATOM 1434 C CA . TRP A 1 200 ? -7.492 -4.092 15.377 1.00 92.62 200 TRP A CA 1
ATOM 1435 C C . TRP A 1 200 ? -6.625 -2.864 15.154 1.00 92.62 200 TRP A C 1
ATOM 1437 O O . TRP A 1 200 ? -5.661 -2.915 14.396 1.00 92.62 200 TRP A O 1
ATOM 1447 N N . PHE A 1 201 ? -6.911 -1.789 15.880 1.00 94.75 201 PHE A N 1
ATOM 1448 C CA . PHE A 1 201 ? -6.245 -0.501 15.746 1.00 94.75 201 PHE A CA 1
ATOM 1449 C C . PHE A 1 201 ? -5.356 -0.247 16.957 1.00 94.75 201 PHE A C 1
ATOM 1451 O O . PHE A 1 201 ? -5.810 -0.253 18.101 1.00 94.75 201 PHE A O 1
ATOM 1458 N N . ALA A 1 202 ? -4.078 0.015 16.706 1.00 95.38 202 ALA A N 1
ATOM 1459 C CA . ALA A 1 202 ? -3.109 0.320 17.745 1.00 95.38 202 ALA A CA 1
ATOM 1460 C C . ALA A 1 202 ? -2.211 1.486 17.334 1.00 95.38 202 ALA A C 1
ATOM 1462 O O . ALA A 1 202 ? -1.759 1.576 16.193 1.00 95.38 202 ALA A O 1
ATOM 1463 N N . GLN A 1 203 ? -1.894 2.350 18.294 1.00 95.75 203 GLN A N 1
ATOM 1464 C CA . GLN A 1 203 ? -0.831 3.334 18.135 1.00 95.75 203 GLN A CA 1
ATOM 1465 C C . GLN A 1 203 ? 0.517 2.698 18.484 1.00 95.75 203 GLN A C 1
ATOM 1467 O O . GLN A 1 203 ? 0.688 2.139 19.567 1.00 95.75 203 GLN A O 1
ATOM 1472 N N . GLN A 1 204 ? 1.493 2.827 17.585 1.00 95.81 204 GLN A N 1
ATOM 1473 C CA . GLN A 1 204 ? 2.881 2.428 17.824 1.00 95.81 204 GLN A CA 1
ATOM 1474 C C . GLN A 1 204 ? 3.806 3.610 17.530 1.00 95.81 204 GLN A C 1
ATOM 1476 O O . GLN A 1 204 ? 4.074 3.945 16.376 1.00 95.81 204 GLN A O 1
ATOM 1481 N N . GLY A 1 205 ? 4.272 4.283 18.586 1.00 95.50 205 GLY A N 1
ATOM 1482 C CA . GLY A 1 205 ? 4.967 5.563 18.444 1.00 95.50 205 GLY A CA 1
ATOM 1483 C C . GLY A 1 205 ? 4.059 6.604 17.779 1.00 95.50 205 GLY A C 1
ATOM 1484 O O . GLY A 1 205 ? 2.980 6.902 18.292 1.00 95.50 205 GLY A O 1
ATOM 1485 N N . ASN A 1 206 ? 4.483 7.125 16.626 1.00 94.25 206 ASN A N 1
ATOM 1486 C CA . ASN A 1 206 ? 3.700 8.076 15.826 1.00 94.25 206 ASN A CA 1
ATOM 1487 C C . ASN A 1 206 ? 2.829 7.406 14.750 1.00 94.25 206 ASN A C 1
ATOM 1489 O O . ASN A 1 206 ? 2.112 8.101 14.035 1.00 94.25 206 ASN A O 1
ATOM 1493 N N . ASN A 1 207 ? 2.886 6.080 14.624 1.00 95.50 207 ASN A N 1
ATOM 1494 C CA . ASN A 1 207 ? 2.237 5.345 13.546 1.00 95.50 207 ASN A CA 1
ATOM 1495 C C . ASN A 1 207 ? 0.906 4.752 14.008 1.00 95.50 207 ASN A C 1
ATOM 1497 O O . ASN A 1 207 ? 0.760 4.356 15.171 1.00 95.50 207 ASN A O 1
ATOM 1501 N N . LEU A 1 208 ? -0.033 4.632 13.073 1.00 96.25 208 LEU A N 1
ATOM 1502 C CA . LEU A 1 208 ? -1.207 3.783 13.225 1.00 96.25 208 LEU A CA 1
ATOM 1503 C C . LEU A 1 208 ? -0.885 2.401 12.661 1.00 96.25 208 LEU A C 1
ATOM 1505 O O . LEU A 1 208 ? -0.396 2.285 11.541 1.00 96.25 208 LEU A O 1
ATOM 1509 N N . VAL A 1 209 ? -1.171 1.356 13.427 1.00 97.06 209 VAL A N 1
ATOM 1510 C CA . VAL A 1 209 ? -1.078 -0.031 12.972 1.00 97.06 209 VAL A CA 1
ATOM 1511 C C . VAL A 1 209 ? -2.466 -0.644 13.013 1.00 97.06 209 VAL A C 1
ATOM 1513 O O . VAL A 1 209 ? -3.105 -0.657 14.066 1.00 97.06 209 VAL A O 1
ATOM 1516 N N . VAL A 1 210 ? -2.910 -1.142 11.862 1.00 96.94 210 VAL A N 1
ATOM 1517 C CA . VAL A 1 210 ? -4.177 -1.846 11.683 1.00 96.94 210 VAL A CA 1
ATOM 1518 C C . VAL A 1 210 ? -3.869 -3.311 11.398 1.00 96.94 210 VAL A C 1
ATOM 1520 O O . VAL A 1 210 ? -3.335 -3.634 10.340 1.00 96.94 210 VAL A O 1
ATOM 1523 N N . SER A 1 211 ? -4.155 -4.192 12.350 1.00 95.38 211 SER A N 1
ATOM 1524 C CA . SER A 1 211 ? -3.905 -5.633 12.235 1.00 95.38 211 SER A CA 1
ATOM 1525 C C . SER A 1 211 ? -5.186 -6.384 11.898 1.00 95.38 211 SER A C 1
ATOM 1527 O O . SER A 1 211 ? -6.248 -6.049 12.422 1.00 95.38 211 SER A O 1
ATOM 1529 N N . VAL A 1 212 ? -5.069 -7.445 11.102 1.00 93.50 212 VAL A N 1
ATOM 1530 C CA . VAL A 1 212 ? -6.151 -8.411 10.888 1.00 93.50 212 VAL A CA 1
ATOM 1531 C C . VAL A 1 212 ? -6.036 -9.497 11.956 1.00 93.50 212 VAL A C 1
ATOM 1533 O O . VAL A 1 212 ? -5.074 -10.273 11.984 1.00 93.50 212 VAL A O 1
ATOM 1536 N N . LEU A 1 213 ? -6.999 -9.522 12.874 1.00 90.44 213 LEU A N 1
ATOM 1537 C CA . LEU A 1 213 ? -7.027 -10.427 14.017 1.00 90.44 213 LEU A CA 1
ATOM 1538 C C . LEU A 1 213 ? -6.916 -11.889 13.575 1.00 90.44 213 LEU A C 1
ATOM 1540 O O . LEU A 1 213 ? -7.502 -12.317 12.585 1.00 90.44 213 LEU A O 1
ATOM 1544 N N . GLY A 1 214 ? -6.157 -12.675 14.337 1.00 86.38 214 GLY A N 1
ATOM 1545 C CA . GLY A 1 214 ? -5.955 -14.091 14.034 1.00 86.38 214 GLY A CA 1
ATOM 1546 C C . GLY A 1 214 ? -5.038 -14.350 12.835 1.00 86.38 214 GLY A C 1
ATOM 1547 O O . GLY A 1 214 ? -4.900 -15.499 12.432 1.00 86.38 214 GLY A O 1
ATOM 1548 N N . THR A 1 215 ? -4.366 -13.335 12.287 1.00 91.19 215 THR A N 1
ATOM 1549 C CA . THR A 1 215 ? -3.386 -13.481 11.199 1.00 91.19 215 THR A CA 1
ATOM 1550 C C . THR A 1 215 ? -2.115 -12.675 11.491 1.00 91.19 215 THR A C 1
ATOM 1552 O O . THR A 1 215 ? -2.028 -11.973 12.499 1.00 91.19 215 THR A O 1
ATOM 1555 N N . THR A 1 216 ? -1.123 -12.772 10.602 1.00 91.19 216 THR A N 1
ATOM 1556 C CA . THR A 1 216 ? 0.056 -11.890 10.599 1.00 91.19 216 THR A CA 1
ATOM 1557 C C . THR A 1 216 ? -0.134 -10.636 9.745 1.00 91.19 216 THR A C 1
ATOM 1559 O O . THR A 1 216 ? 0.780 -9.810 9.685 1.00 91.19 216 THR A O 1
ATOM 1562 N N . ASP A 1 217 ? -1.280 -10.504 9.077 1.00 94.31 217 ASP A N 1
ATOM 1563 C CA . ASP A 1 217 ? -1.550 -9.419 8.146 1.00 94.31 217 ASP A CA 1
ATOM 1564 C C . ASP A 1 217 ? -1.761 -8.104 8.899 1.00 94.31 217 ASP A C 1
ATOM 1566 O O . ASP A 1 217 ? -2.465 -8.038 9.915 1.00 94.31 217 ASP A O 1
ATOM 1570 N N . LYS A 1 218 ? -1.136 -7.037 8.403 1.00 95.94 218 LYS A N 1
ATOM 1571 C CA . LYS A 1 218 ? -1.258 -5.699 8.988 1.00 95.94 218 LYS A CA 1
ATOM 1572 C C . LYS A 1 218 ? -0.938 -4.610 7.981 1.00 95.94 218 LYS A C 1
ATOM 1574 O O . LYS A 1 218 ? -0.096 -4.793 7.107 1.00 95.94 218 LYS A O 1
ATOM 1579 N N . VAL A 1 219 ? -1.508 -3.433 8.199 1.00 97.31 219 VAL A N 1
ATOM 1580 C CA . VAL A 1 219 ? -1.127 -2.191 7.526 1.00 97.31 219 VAL A CA 1
ATOM 1581 C C . VAL A 1 219 ? -0.596 -1.208 8.561 1.00 97.31 219 VAL A C 1
ATOM 1583 O O . VAL A 1 219 ? -1.229 -0.963 9.585 1.00 97.31 219 VAL A O 1
ATOM 1586 N N . THR A 1 220 ? 0.580 -0.640 8.307 1.00 96.75 220 THR A N 1
ATOM 1587 C CA . THR A 1 220 ? 1.150 0.454 9.101 1.00 96.75 220 THR A CA 1
ATOM 1588 C C . THR A 1 220 ? 1.031 1.753 8.324 1.00 96.75 220 THR A C 1
ATOM 1590 O O . THR A 1 220 ? 1.578 1.859 7.232 1.00 96.75 220 THR A O 1
ATOM 1593 N N . ILE A 1 221 ? 0.355 2.750 8.889 1.00 95.88 221 ILE A N 1
ATOM 1594 C CA . ILE A 1 221 ? 0.295 4.105 8.342 1.00 95.88 221 ILE A CA 1
ATOM 1595 C C . ILE A 1 221 ? 1.247 4.981 9.157 1.00 95.88 221 ILE A C 1
ATOM 1597 O O . ILE A 1 221 ? 1.044 5.219 10.355 1.00 95.88 221 ILE A O 1
ATOM 1601 N N . ASN A 1 222 ? 2.320 5.422 8.507 1.00 94.38 222 ASN A N 1
ATOM 1602 C CA . ASN A 1 222 ? 3.383 6.187 9.141 1.00 94.38 222 ASN A CA 1
ATOM 1603 C C . ASN A 1 222 ? 2.937 7.612 9.464 1.00 94.38 222 ASN A C 1
ATOM 1605 O O . ASN A 1 222 ? 2.203 8.235 8.702 1.00 94.38 222 ASN A O 1
ATOM 1609 N N . ASP A 1 223 ? 3.443 8.137 10.580 1.00 92.06 223 ASP A N 1
ATOM 1610 C CA . ASP A 1 223 ? 3.235 9.518 11.030 1.00 92.06 223 ASP A CA 1
ATOM 1611 C C . ASP A 1 223 ? 1.766 9.924 11.286 1.00 92.06 223 ASP A C 1
ATOM 1613 O O . ASP A 1 223 ? 1.498 11.117 11.462 1.00 92.06 223 ASP A O 1
ATOM 1617 N N . TRP A 1 224 ? 0.832 8.965 11.377 1.00 93.00 224 TRP A N 1
ATOM 1618 C CA . TRP A 1 224 ? -0.600 9.205 11.626 1.00 93.00 224 TRP A CA 1
ATOM 1619 C C . TRP A 1 224 ? -0.849 10.173 12.793 1.00 93.00 224 TRP A C 1
ATOM 1621 O O . TRP A 1 224 ? -1.590 11.143 12.675 1.00 93.00 224 TRP A O 1
ATOM 1631 N N . PHE A 1 225 ? -0.180 9.956 13.929 1.00 92.00 225 PHE A N 1
ATOM 1632 C CA . PHE A 1 225 ? -0.401 10.734 15.154 1.00 92.00 225 PHE A CA 1
ATOM 1633 C C . PHE A 1 225 ? 0.457 12.004 15.249 1.00 92.00 225 PHE A C 1
ATOM 1635 O O . PHE A 1 225 ? 0.487 12.650 16.295 1.00 92.00 225 PHE A O 1
ATOM 1642 N N . THR A 1 226 ? 1.157 12.388 14.177 1.00 89.06 226 THR A N 1
ATOM 1643 C CA . THR A 1 226 ? 1.908 13.657 14.145 1.00 89.06 226 THR A CA 1
ATOM 1644 C C . THR A 1 226 ? 1.013 14.863 13.863 1.00 89.06 226 THR A C 1
ATOM 1646 O O . THR A 1 226 ? 1.400 15.986 14.179 1.00 89.06 226 THR A O 1
ATOM 1649 N N . GLY A 1 227 ? -0.158 14.646 13.248 1.00 71.44 227 GLY A N 1
ATOM 1650 C CA . GLY A 1 227 ? -1.081 15.706 12.824 1.00 71.44 227 GLY A CA 1
ATOM 1651 C C . GLY A 1 227 ? -0.555 16.584 11.681 1.00 71.44 227 GLY A C 1
ATOM 1652 O O . GLY A 1 227 ? -1.113 17.643 11.419 1.00 71.44 227 GLY A O 1
ATOM 1653 N N . THR A 1 228 ? 0.545 16.187 11.030 1.00 67.25 228 THR A N 1
ATOM 1654 C CA . THR A 1 228 ? 1.184 16.968 9.951 1.00 67.25 228 THR A CA 1
ATOM 1655 C C . THR A 1 228 ? 0.930 16.404 8.554 1.00 67.25 228 THR A C 1
ATOM 1657 O O . THR A 1 228 ? 1.298 17.038 7.564 1.00 67.25 228 THR A O 1
ATOM 1660 N N . LYS A 1 229 ? 0.337 15.208 8.471 1.00 67.75 229 LYS A N 1
ATOM 1661 C CA . LYS A 1 229 ? 0.155 14.432 7.245 1.00 67.75 229 LYS A CA 1
ATOM 1662 C C . LYS A 1 229 ? -1.154 13.648 7.324 1.00 67.75 229 LYS A C 1
ATOM 1664 O O . LYS A 1 229 ? -1.234 12.669 8.059 1.00 67.75 229 LYS A O 1
ATOM 1669 N N . ASP A 1 230 ? -2.130 14.040 6.521 1.00 70.00 230 ASP A N 1
ATOM 1670 C CA . ASP A 1 230 ? -3.381 13.299 6.361 1.00 70.00 230 ASP A CA 1
ATOM 1671 C C . ASP A 1 230 ? -3.217 12.329 5.180 1.00 70.00 230 ASP A C 1
ATOM 1673 O O . ASP A 1 230 ? -3.552 12.615 4.040 1.00 70.00 230 ASP A O 1
ATOM 1677 N N . VAL A 1 231 ? -2.526 11.209 5.405 1.00 79.06 231 VAL A N 1
ATOM 1678 C CA . VAL A 1 231 ? -2.223 10.259 4.312 1.00 79.06 231 VAL A CA 1
ATOM 1679 C C . VAL A 1 231 ? -3.444 9.397 3.959 1.00 79.06 231 VAL A C 1
ATOM 1681 O O . VAL A 1 231 ? -3.548 8.898 2.840 1.00 79.06 231 VAL A O 1
ATOM 1684 N N . VAL A 1 232 ? -4.357 9.215 4.916 1.00 92.25 232 VAL A N 1
ATOM 1685 C CA . VAL A 1 232 ? -5.591 8.429 4.797 1.00 92.25 232 VAL A CA 1
ATOM 1686 C C . VAL A 1 232 ? -6.695 9.134 5.598 1.00 92.25 232 VAL A C 1
ATOM 1688 O O . VAL A 1 232 ? -6.523 9.405 6.789 1.00 92.25 232 VAL A O 1
ATOM 1691 N N . GLU A 1 233 ? -7.836 9.403 4.960 1.00 91.88 233 GLU A N 1
ATOM 1692 C CA . GLU A 1 233 ? -8.996 10.067 5.576 1.00 91.88 233 GLU A CA 1
ATOM 1693 C C . GLU A 1 233 ? -10.080 9.071 5.986 1.00 91.88 233 GLU A C 1
ATOM 1695 O O . GLU A 1 233 ? -10.812 9.304 6.955 1.00 91.88 233 GLU A O 1
ATOM 1700 N N . THR A 1 234 ? -10.188 7.963 5.255 1.00 93.69 234 THR A N 1
ATOM 1701 C CA . THR A 1 234 ? -11.185 6.920 5.493 1.00 93.69 234 THR A CA 1
ATOM 1702 C C . THR A 1 234 ? -10.563 5.533 5.463 1.00 93.69 234 THR A C 1
ATOM 1704 O O . THR A 1 234 ? -9.644 5.246 4.700 1.00 93.69 234 THR A O 1
ATOM 1707 N N . ILE A 1 235 ? -11.068 4.654 6.324 1.00 96.19 235 ILE A N 1
ATOM 1708 C CA . ILE A 1 235 ? -10.721 3.235 6.343 1.00 96.19 235 ILE A CA 1
ATOM 1709 C C . ILE A 1 235 ? -12.006 2.448 6.124 1.00 96.19 235 ILE A C 1
ATOM 1711 O O . ILE A 1 235 ? -12.979 2.628 6.856 1.00 96.19 235 ILE A O 1
ATOM 1715 N N . LYS A 1 236 ? -12.018 1.579 5.118 1.00 96.25 236 LYS A N 1
ATOM 1716 C CA . LYS A 1 236 ? -13.174 0.790 4.712 1.00 96.25 236 LYS A CA 1
ATOM 1717 C C . LYS A 1 236 ? -12.925 -0.696 4.940 1.00 96.25 236 LYS A C 1
ATOM 1719 O O . LYS A 1 236 ? -11.874 -1.224 4.590 1.00 96.25 236 LYS A O 1
ATOM 1724 N N . SER A 1 237 ? -13.912 -1.352 5.533 1.00 95.12 237 SER A N 1
ATOM 1725 C CA . SER A 1 237 ? -13.918 -2.794 5.804 1.00 95.12 237 SER A CA 1
ATOM 1726 C C . SER A 1 237 ? -14.713 -3.577 4.753 1.00 95.12 237 SER A C 1
ATOM 1728 O O . SER A 1 237 ? -15.457 -2.995 3.958 1.00 95.12 237 SER A O 1
ATOM 1730 N N . GLY A 1 238 ? -14.578 -4.904 4.771 1.00 92.75 238 GLY A N 1
ATOM 1731 C CA . GLY A 1 238 ? -15.152 -5.810 3.778 1.00 92.75 238 GLY A CA 1
ATOM 1732 C C . GLY A 1 238 ? -16.665 -5.927 3.771 1.00 92.75 238 GLY A C 1
ATOM 1733 O O . GLY A 1 238 ? -17.251 -6.120 2.703 1.00 92.75 238 GLY A O 1
ATOM 1734 N N . ASP A 1 239 ? -17.311 -5.668 4.903 1.00 90.94 239 ASP A N 1
ATOM 1735 C CA . ASP A 1 239 ? -18.763 -5.528 4.991 1.00 90.94 239 ASP A CA 1
ATOM 1736 C C . ASP A 1 239 ? -19.252 -4.097 4.696 1.00 90.94 239 ASP A C 1
ATOM 1738 O O . ASP A 1 239 ? -20.431 -3.776 4.869 1.00 90.94 239 ASP A O 1
ATOM 1742 N N . GLY A 1 240 ? -18.353 -3.234 4.214 1.00 91.12 240 GLY A N 1
ATOM 1743 C CA . GLY A 1 240 ? -18.657 -1.906 3.702 1.00 91.12 240 GLY A CA 1
ATOM 1744 C C . GLY A 1 240 ? -18.749 -0.809 4.757 1.00 91.12 240 GLY A C 1
ATOM 1745 O O . GLY A 1 240 ? -19.076 0.319 4.388 1.00 91.12 240 GLY A O 1
ATOM 1746 N N . LYS A 1 241 ? -18.461 -1.080 6.039 1.00 91.12 241 LYS A N 1
ATOM 1747 C CA . LYS A 1 241 ? -18.400 -0.006 7.044 1.00 91.12 241 LYS A CA 1
ATOM 1748 C C . LYS A 1 241 ? -17.198 0.891 6.813 1.00 91.12 241 LYS A C 1
ATOM 1750 O O . LYS A 1 241 ? -16.138 0.420 6.393 1.00 91.12 241 LYS A O 1
ATOM 1755 N N . VAL A 1 242 ? -17.371 2.165 7.155 1.00 93.50 242 VAL A N 1
ATOM 1756 C CA . VAL A 1 242 ? -16.353 3.205 6.999 1.00 93.50 242 VAL A CA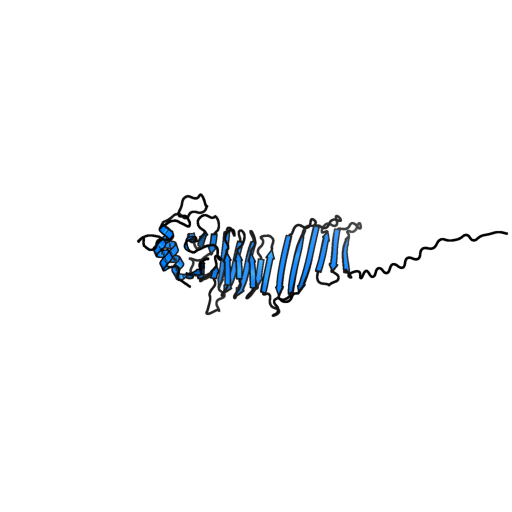 1
ATOM 1757 C C . VAL A 1 242 ? -16.022 3.811 8.359 1.00 93.50 242 VAL A C 1
ATOM 1759 O O . VAL A 1 242 ? -16.908 4.187 9.126 1.00 93.50 242 VAL A O 1
ATOM 1762 N N . LEU A 1 243 ? -14.728 3.899 8.644 1.00 93.44 243 LEU A N 1
ATOM 1763 C CA . LEU A 1 243 ? -14.146 4.573 9.794 1.00 93.44 243 LEU A CA 1
ATOM 1764 C C . LEU A 1 243 ? -13.474 5.860 9.311 1.00 93.44 243 LEU A C 1
ATOM 1766 O O . LEU A 1 243 ? -12.568 5.818 8.476 1.00 93.44 243 LEU A O 1
ATOM 1770 N N . HIS A 1 244 ? -13.908 7.002 9.837 1.00 92.25 244 HIS A N 1
ATOM 1771 C CA . HIS A 1 244 ? -13.292 8.290 9.529 1.00 92.25 244 HIS A CA 1
ATOM 1772 C C . HIS A 1 244 ? -12.050 8.526 10.384 1.00 92.25 244 HIS A C 1
ATOM 1774 O O . HIS A 1 244 ? -11.994 8.118 11.546 1.00 92.25 244 HIS A O 1
ATOM 1780 N N . HIS A 1 245 ? -11.080 9.259 9.832 1.00 89.50 245 HIS A N 1
ATOM 1781 C CA . HIS A 1 245 ? -9.868 9.694 10.530 1.00 89.50 245 HIS A CA 1
ATOM 1782 C C . HIS A 1 245 ? -10.158 10.216 11.946 1.00 89.50 245 HIS A C 1
ATOM 1784 O O . HIS A 1 245 ? -9.467 9.850 12.899 1.00 89.50 245 HIS A O 1
ATOM 1790 N N . SER A 1 246 ? -11.195 11.049 12.095 1.00 87.94 246 SER A N 1
ATOM 1791 C CA . SER A 1 246 ? -11.587 11.670 13.367 1.00 87.94 246 SER A CA 1
ATOM 1792 C C . SER A 1 246 ? -11.914 10.669 14.475 1.00 87.94 246 SER A C 1
ATOM 1794 O O . SER A 1 246 ? -11.735 10.982 15.650 1.00 87.94 246 SER A O 1
ATOM 1796 N N . ASP A 1 247 ? -12.359 9.467 14.115 1.00 90.75 247 ASP A N 1
ATOM 1797 C CA . ASP A 1 247 ? -12.841 8.457 15.055 1.00 90.75 247 ASP A CA 1
ATOM 1798 C C . ASP A 1 247 ? -11.775 7.410 15.402 1.00 90.75 247 ASP A C 1
ATOM 1800 O O . ASP A 1 247 ? -11.906 6.687 16.394 1.00 90.75 247 ASP A O 1
ATOM 1804 N N . VAL A 1 248 ? -10.673 7.365 14.645 1.00 92.19 248 VAL A N 1
ATOM 1805 C CA . VAL A 1 248 ? -9.580 6.401 14.843 1.00 92.19 248 VAL A CA 1
ATOM 1806 C C . VAL A 1 248 ? -8.961 6.520 16.235 1.00 92.19 248 VAL A C 1
ATOM 1808 O O . VAL A 1 248 ? -8.711 5.506 16.884 1.00 92.19 248 VAL A O 1
ATOM 1811 N N . ALA A 1 249 ? -8.731 7.740 16.732 1.00 90.81 249 ALA A N 1
ATOM 1812 C CA . ALA A 1 249 ? -8.117 7.940 18.047 1.00 90.81 249 ALA A CA 1
ATOM 1813 C C . ALA A 1 249 ? -8.985 7.375 19.188 1.00 90.81 249 ALA A C 1
ATOM 1815 O O . ALA A 1 249 ? -8.459 6.776 20.129 1.00 90.81 249 ALA A O 1
ATOM 1816 N N . THR A 1 250 ? -10.310 7.508 19.079 1.00 88.56 250 THR A N 1
ATOM 1817 C CA . THR A 1 250 ? -11.273 6.919 20.021 1.00 88.56 250 THR A CA 1
ATOM 1818 C C . THR A 1 250 ? -11.186 5.396 20.004 1.00 88.56 250 THR A C 1
ATOM 1820 O O . THR A 1 250 ? -11.135 4.766 21.063 1.00 88.56 250 THR A O 1
ATOM 1823 N N . LEU A 1 251 ? -11.106 4.804 18.810 1.00 89.00 251 LEU A N 1
ATOM 1824 C CA . LEU A 1 251 ? -11.030 3.357 18.651 1.00 89.00 251 LEU A CA 1
ATOM 1825 C C . LEU A 1 251 ? -9.721 2.784 19.214 1.00 89.00 251 LEU A C 1
ATOM 1827 O O . LEU A 1 251 ? -9.744 1.820 19.979 1.00 89.00 251 LEU A O 1
ATOM 1831 N N . VAL A 1 252 ? -8.591 3.433 18.919 1.00 92.19 252 VAL A N 1
ATOM 1832 C CA . VAL A 1 252 ? -7.277 3.071 19.470 1.00 92.19 252 VAL A CA 1
ATOM 1833 C C . VAL A 1 252 ? -7.280 3.138 20.998 1.00 92.19 252 VAL A C 1
ATOM 1835 O O . VAL A 1 252 ? -6.795 2.215 21.651 1.00 92.19 252 VAL A O 1
ATOM 1838 N N . ALA A 1 253 ? -7.858 4.189 21.589 1.00 89.12 253 ALA A N 1
ATOM 1839 C CA . ALA A 1 253 ? -7.937 4.326 23.043 1.00 89.12 253 ALA A CA 1
ATOM 1840 C C . ALA A 1 253 ? -8.774 3.210 23.694 1.00 89.12 253 ALA A C 1
ATOM 1842 O O . ALA A 1 253 ? -8.405 2.706 24.756 1.00 89.12 253 ALA A O 1
ATOM 1843 N N . ALA A 1 254 ? -9.869 2.792 23.053 1.00 84.75 254 ALA A N 1
ATOM 1844 C CA . ALA A 1 254 ? -10.698 1.689 23.533 1.00 84.75 254 ALA A CA 1
ATOM 1845 C C . ALA A 1 254 ? -9.987 0.327 23.440 1.00 84.75 254 ALA A C 1
ATOM 1847 O O . ALA A 1 254 ? -10.164 -0.525 24.312 1.00 84.75 254 ALA A O 1
ATOM 1848 N N . MET A 1 255 ? -9.164 0.131 22.408 1.00 86.94 255 MET A N 1
ATOM 1849 C CA . MET A 1 255 ? -8.416 -1.106 22.166 1.00 86.94 255 MET A CA 1
ATOM 1850 C C . MET A 1 255 ? -7.137 -1.218 23.012 1.00 86.94 255 MET A C 1
ATOM 1852 O O . MET A 1 255 ? -6.738 -2.324 23.361 1.00 86.94 255 MET A O 1
ATOM 1856 N N . ALA A 1 256 ? -6.522 -0.105 23.425 1.00 86.25 256 ALA A N 1
ATOM 1857 C CA . ALA A 1 256 ? -5.223 -0.085 24.114 1.00 86.25 256 ALA A CA 1
ATOM 1858 C C . ALA A 1 256 ? -5.144 -0.898 25.427 1.00 86.25 256 ALA A C 1
ATOM 1860 O O . ALA A 1 256 ? -4.050 -1.248 25.864 1.00 86.25 256 ALA A O 1
ATOM 1861 N N . GLY A 1 257 ? -6.279 -1.187 26.072 1.00 80.06 257 GLY A N 1
ATOM 1862 C CA . GLY A 1 257 ? -6.345 -1.978 27.309 1.00 80.06 257 GLY A CA 1
ATOM 1863 C C . GLY A 1 257 ? -6.355 -3.499 27.113 1.00 80.06 257 GLY A C 1
ATOM 1864 O O . GLY A 1 257 ? -6.534 -4.231 28.086 1.00 80.06 257 GLY A O 1
ATOM 1865 N N . PHE A 1 258 ? -6.225 -3.978 25.878 1.00 79.75 258 PHE A N 1
ATOM 1866 C CA . PHE A 1 258 ? -6.459 -5.368 25.508 1.00 79.75 258 PHE A CA 1
ATOM 1867 C C . PHE A 1 258 ? -5.379 -5.876 24.548 1.00 79.75 258 PHE A C 1
ATOM 1869 O O . PHE A 1 258 ? -4.835 -5.117 23.749 1.00 79.75 258 PHE A O 1
ATOM 1876 N N . ASP A 1 259 ? -5.125 -7.183 24.587 1.00 80.69 259 ASP A N 1
ATOM 1877 C CA . ASP A 1 259 ? -4.163 -7.826 23.693 1.00 80.69 259 ASP A CA 1
ATOM 1878 C C . ASP A 1 259 ? -4.883 -8.430 22.473 1.00 80.69 259 ASP A C 1
ATOM 1880 O O . ASP A 1 259 ? -5.774 -9.273 22.658 1.00 80.69 259 ASP A O 1
ATOM 1884 N N . PRO A 1 260 ? -4.540 -8.036 21.232 1.00 81.94 260 PRO A N 1
ATOM 1885 C CA . PRO A 1 260 ? -5.059 -8.675 20.026 1.00 81.94 260 PRO A CA 1
ATOM 1886 C C . PRO A 1 260 ? -4.371 -10.013 19.756 1.00 81.94 260 PRO A C 1
ATOM 1888 O O . PRO A 1 260 ? -3.172 -10.174 19.988 1.00 81.94 260 PRO A O 1
ATOM 1891 N N . ALA A 1 261 ? -5.103 -10.966 19.183 1.00 79.06 261 ALA A N 1
ATOM 1892 C CA . ALA A 1 261 ? -4.487 -12.157 18.621 1.00 79.06 261 ALA A CA 1
ATOM 1893 C C . ALA A 1 261 ? -3.773 -11.835 17.299 1.00 79.06 261 ALA A C 1
ATOM 1895 O O . ALA A 1 261 ? -4.398 -11.393 16.339 1.00 79.06 261 ALA A O 1
ATOM 1896 N N . THR A 1 262 ? -2.472 -12.117 17.231 1.00 76.06 262 THR A N 1
ATOM 1897 C CA . THR A 1 262 ? -1.606 -11.886 16.054 1.00 76.06 262 THR A CA 1
ATOM 1898 C C . THR A 1 262 ? -1.301 -13.166 15.262 1.00 76.06 262 THR A C 1
ATOM 1900 O O . THR A 1 262 ? -0.321 -13.248 14.524 1.00 76.06 262 THR A O 1
ATOM 1903 N N . SER A 1 263 ? -2.084 -14.223 15.494 1.00 71.62 263 SER A N 1
ATOM 1904 C CA . SER A 1 263 ? -1.956 -15.539 14.860 1.00 71.62 263 SER A CA 1
ATOM 1905 C C . SER A 1 263 ? -3.200 -16.383 15.166 1.00 71.62 263 SER A C 1
ATOM 1907 O O . SER A 1 263 ? -3.791 -16.185 16.238 1.00 71.62 263 SER A O 1
ATOM 1909 N N . PRO A 1 264 ? -3.561 -17.376 14.323 1.00 64.62 264 PRO A N 1
ATOM 1910 C CA . PRO A 1 264 ? -4.713 -18.246 14.574 1.00 64.62 264 PRO A CA 1
ATOM 1911 C C . PRO A 1 264 ? -4.625 -19.011 15.901 1.00 64.62 264 PRO A C 1
ATOM 1913 O O . PRO A 1 264 ? -5.635 -19.441 16.449 1.00 64.62 264 PRO A O 1
ATOM 1916 N N . THR A 1 265 ? -3.409 -19.200 16.425 1.00 71.25 265 THR A N 1
ATOM 1917 C CA . THR A 1 265 ? -3.146 -19.906 17.688 1.00 71.25 265 THR A CA 1
ATOM 1918 C C . THR A 1 265 ? -2.642 -18.980 18.799 1.00 71.25 265 THR A C 1
ATOM 1920 O O . THR A 1 265 ? -2.145 -19.463 19.816 1.00 71.25 265 THR A O 1
ATOM 1923 N N . GLY A 1 266 ? -2.686 -17.660 18.595 1.00 65.94 266 GLY A N 1
ATOM 1924 C CA . GLY A 1 266 ? -2.204 -16.673 19.560 1.00 65.94 266 GLY A CA 1
ATOM 1925 C C . GLY A 1 266 ? -3.126 -16.524 20.775 1.00 65.94 266 GLY A C 1
ATOM 1926 O O . GLY A 1 266 ? -4.347 -16.629 20.666 1.00 65.94 266 GLY A O 1
ATOM 1927 N N . SER A 1 267 ? -2.544 -16.236 21.939 1.00 65.06 267 SER A N 1
ATOM 1928 C CA . SER A 1 267 ? -3.299 -15.761 23.104 1.00 65.06 267 SER A CA 1
ATOM 1929 C C . SER A 1 267 ? -3.710 -14.303 22.870 1.00 65.06 267 SER A C 1
ATOM 1931 O O . SER A 1 267 ? -2.853 -13.490 22.544 1.00 65.06 267 SER A O 1
ATOM 1933 N N . GLY A 1 268 ? -4.993 -13.967 23.015 1.00 75.50 268 GLY A N 1
ATOM 1934 C CA . GLY A 1 268 ? -5.502 -12.608 22.789 1.00 75.50 268 GLY A CA 1
ATOM 1935 C C . GLY A 1 268 ? -6.943 -12.595 22.280 1.00 75.50 268 GLY A C 1
ATOM 1936 O O . GLY A 1 268 ? -7.574 -13.645 22.149 1.00 75.50 268 GLY A O 1
ATOM 1937 N N . SER A 1 269 ? -7.460 -11.400 22.001 1.00 76.44 269 SER A N 1
ATOM 1938 C CA . SER A 1 269 ? -8.793 -11.188 21.428 1.00 76.44 269 SER A CA 1
ATOM 1939 C C . SER A 1 269 ? -8.811 -11.696 19.984 1.00 76.44 269 SER A C 1
ATOM 1941 O O . SER A 1 269 ? -8.031 -11.231 19.155 1.00 76.44 269 SER A O 1
ATOM 1943 N N . GLN A 1 270 ? -9.660 -12.682 19.709 1.00 81.56 270 GLN A N 1
ATOM 1944 C CA . GLN A 1 270 ? -9.821 -13.324 18.398 1.00 81.56 270 GLN A CA 1
ATOM 1945 C C . GLN A 1 270 ? -10.914 -12.614 17.573 1.00 81.56 270 GLN A C 1
ATOM 1947 O O . GLN A 1 270 ? -11.740 -11.925 18.174 1.00 81.56 270 GLN A O 1
ATOM 1952 N N . PRO A 1 271 ? -10.999 -12.812 16.240 1.00 71.88 271 PRO A N 1
ATOM 1953 C CA . PRO A 1 271 ? -12.031 -12.193 15.385 1.00 71.88 271 PRO A CA 1
ATOM 1954 C C . PRO A 1 271 ? -13.485 -12.381 15.861 1.00 71.88 271 PRO A C 1
ATOM 1956 O O . PRO A 1 271 ? -14.368 -11.575 15.582 1.00 71.88 271 PRO A O 1
ATOM 1959 N N . ASN A 1 272 ? -13.748 -13.460 16.599 1.00 71.31 272 ASN A N 1
A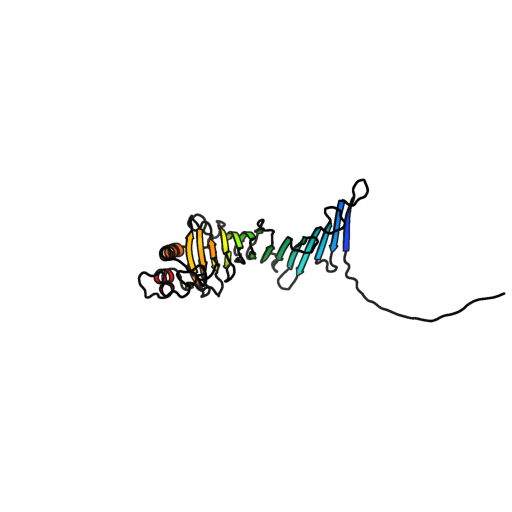TOM 1960 C CA . ASN A 1 272 ? -15.060 -13.824 17.133 1.00 71.31 272 ASN A CA 1
ATOM 1961 C C . ASN A 1 272 ? -15.193 -13.596 18.650 1.00 71.31 272 ASN A C 1
ATOM 1963 O O . ASN A 1 272 ? -16.095 -14.158 19.276 1.00 71.31 272 ASN A O 1
ATOM 1967 N N . ASP A 1 273 ? -14.298 -12.814 19.260 1.00 73.94 273 ASP A N 1
ATOM 1968 C CA . ASP A 1 273 ? -14.375 -12.497 20.682 1.00 73.94 273 ASP A CA 1
ATOM 1969 C C . ASP A 1 273 ? -15.673 -11.714 20.978 1.00 73.94 273 ASP A C 1
ATOM 1971 O O . ASP A 1 273 ? -15.894 -10.646 20.396 1.00 73.94 273 ASP A O 1
ATOM 1975 N N . PRO A 1 274 ? -16.539 -12.193 21.895 1.00 66.81 274 PRO A N 1
ATOM 1976 C CA . PRO A 1 274 ? -17.801 -11.526 22.219 1.00 66.81 274 PRO A CA 1
ATOM 1977 C C . PRO A 1 274 ? -17.647 -10.061 22.651 1.00 66.81 274 PRO A C 1
ATOM 1979 O O . PRO A 1 274 ? -18.581 -9.279 22.493 1.00 66.81 274 PRO A O 1
ATOM 1982 N N . ARG A 1 275 ? -16.471 -9.668 23.161 1.00 69.12 275 ARG A N 1
ATOM 1983 C CA . ARG A 1 275 ? -16.165 -8.290 23.581 1.00 69.12 275 ARG A CA 1
ATOM 1984 C C . ARG A 1 275 ? -15.974 -7.317 22.410 1.00 69.12 275 ARG A C 1
ATOM 1986 O O . ARG A 1 275 ? -15.925 -6.111 22.653 1.00 69.12 275 ARG A O 1
ATOM 1993 N N . LEU A 1 276 ? -15.840 -7.819 21.179 1.00 67.38 276 LEU A N 1
ATOM 1994 C CA . LEU A 1 276 ? -15.687 -7.022 19.953 1.00 67.38 276 LEU A CA 1
ATOM 1995 C C . LEU A 1 276 ? -17.020 -6.789 19.230 1.00 67.38 276 LEU A C 1
ATOM 1997 O O . LEU A 1 276 ? -17.213 -5.736 18.633 1.00 67.38 276 LEU A O 1
ATOM 2001 N N . GLY A 1 277 ? -17.942 -7.755 19.292 1.00 56.78 277 GLY A N 1
ATOM 2002 C CA . GLY A 1 277 ? -19.159 -7.764 18.470 1.00 56.78 277 GLY A CA 1
ATOM 2003 C C . GLY A 1 277 ? -20.490 -7.573 19.204 1.00 56.78 277 GLY A C 1
ATOM 2004 O O . GLY A 1 277 ? -21.503 -7.406 18.528 1.00 56.78 277 GLY A O 1
ATOM 2005 N N . ASP A 1 278 ? -20.538 -7.614 20.543 1.00 59.69 278 ASP A N 1
ATOM 2006 C CA . ASP A 1 278 ? -21.792 -7.461 21.303 1.00 59.69 278 ASP A CA 1
ATOM 2007 C C . ASP A 1 278 ? -21.990 -6.016 21.809 1.00 59.69 278 ASP A C 1
ATOM 2009 O O . ASP A 1 278 ? -21.413 -5.630 22.832 1.00 59.69 278 ASP A O 1
ATOM 2013 N N . PRO A 1 279 ? -22.842 -5.207 21.150 1.00 51.19 279 PRO A N 1
ATOM 2014 C CA . PRO A 1 279 ? -23.062 -3.807 21.513 1.00 51.19 279 PRO A CA 1
ATOM 2015 C C . PRO A 1 279 ? -23.782 -3.623 22.857 1.00 51.19 279 PRO A C 1
ATOM 2017 O O . PRO A 1 279 ? -23.849 -2.510 23.378 1.00 51.19 279 PRO A O 1
ATOM 2020 N N . ASN A 1 280 ? -24.326 -4.694 23.445 1.00 53.50 280 ASN A N 1
ATOM 2021 C CA . ASN A 1 280 ? -25.054 -4.623 24.712 1.00 53.50 280 ASN A CA 1
ATOM 2022 C C . ASN A 1 280 ? -24.139 -4.738 25.939 1.00 53.50 280 ASN A C 1
ATOM 2024 O O . ASN A 1 280 ? -24.610 -4.613 27.072 1.00 53.50 280 ASN A O 1
ATOM 2028 N N . GLN A 1 281 ? -22.837 -4.961 25.746 1.00 54.78 281 GLN A N 1
ATOM 2029 C CA . GLN A 1 281 ? -21.877 -5.043 26.842 1.00 54.78 281 GLN A CA 1
ATOM 2030 C C . GLN A 1 281 ? -21.255 -3.667 27.116 1.00 54.78 281 GLN A C 1
ATOM 2032 O O . GLN A 1 281 ? -20.272 -3.260 26.500 1.00 54.78 281 GLN A O 1
ATOM 2037 N N . THR A 1 282 ? -21.813 -2.927 28.076 1.00 42.66 282 THR A N 1
ATOM 2038 C CA . THR A 1 282 ? -21.244 -1.655 28.560 1.00 42.66 282 THR A CA 1
ATOM 2039 C C . THR A 1 282 ? -19.815 -1.835 29.085 1.00 42.66 282 THR A C 1
ATOM 2041 O O . THR A 1 282 ? -19.578 -2.687 29.939 1.00 42.66 282 THR A O 1
ATOM 2044 N N . GLY A 1 283 ? -18.879 -1.001 28.616 1.00 52.03 283 GLY A N 1
ATOM 2045 C CA . GLY A 1 283 ? -17.461 -1.040 29.011 1.00 52.03 283 GLY A CA 1
ATOM 2046 C C . GLY A 1 283 ? -16.566 -1.927 28.136 1.00 52.03 283 GLY A C 1
ATOM 2047 O O . GLY A 1 283 ? -15.435 -2.208 28.523 1.00 52.03 283 GLY A O 1
ATOM 2048 N N . THR A 1 284 ? -17.059 -2.376 26.979 1.00 59.41 284 THR A N 1
ATOM 2049 C CA . THR A 1 284 ? -16.314 -3.218 26.032 1.00 59.41 284 THR A CA 1
ATOM 2050 C C . THR A 1 284 ? -15.869 -2.446 24.790 1.00 59.41 284 THR A C 1
ATOM 2052 O O . THR A 1 284 ? -16.412 -1.388 24.463 1.00 59.41 284 THR A O 1
ATOM 2055 N N . ILE A 1 285 ? -14.882 -3.002 24.084 1.00 66.62 285 ILE A N 1
ATOM 2056 C CA . ILE A 1 285 ? -14.379 -2.511 22.793 1.00 66.62 285 ILE A CA 1
ATOM 2057 C C . ILE A 1 285 ? -15.530 -2.371 21.780 1.00 66.62 285 ILE A C 1
ATOM 2059 O O . ILE A 1 285 ? -15.548 -1.415 21.007 1.00 66.62 285 ILE A O 1
ATOM 2063 N N . ALA A 1 286 ? -16.533 -3.255 21.844 1.00 65.31 286 ALA A N 1
ATOM 2064 C CA . ALA A 1 286 ? -17.704 -3.250 20.968 1.00 65.31 286 ALA A CA 1
ATOM 2065 C C . ALA A 1 286 ? -18.464 -1.912 20.944 1.00 65.31 286 ALA A C 1
ATOM 2067 O O . ALA A 1 286 ? -18.922 -1.489 19.884 1.00 65.31 286 ALA A O 1
ATOM 2068 N N . ALA A 1 287 ? -18.571 -1.206 22.078 1.00 64.50 287 ALA A N 1
ATOM 2069 C CA . ALA A 1 287 ? -19.262 0.085 22.130 1.00 64.50 287 ALA A CA 1
ATOM 2070 C C . ALA A 1 287 ? -18.497 1.182 21.369 1.00 64.50 287 ALA A C 1
ATOM 2072 O O . ALA A 1 287 ? -19.108 1.984 20.664 1.00 64.50 287 ALA A O 1
ATOM 2073 N N . ALA A 1 288 ? -17.165 1.196 21.478 1.00 72.06 288 ALA A N 1
ATOM 2074 C CA . ALA A 1 288 ? -16.323 2.112 20.714 1.00 72.06 288 ALA A CA 1
ATOM 2075 C C . ALA A 1 288 ? -16.330 1.749 19.225 1.00 72.06 288 ALA A C 1
ATOM 2077 O O . ALA A 1 288 ? -16.491 2.628 18.386 1.00 72.06 288 ALA A O 1
ATOM 2078 N N . MET A 1 289 ? -16.252 0.458 18.888 1.00 73.94 289 MET A N 1
ATOM 2079 C CA . MET A 1 289 ? -16.346 0.015 17.498 1.00 73.94 289 MET A CA 1
ATOM 2080 C C . MET A 1 289 ? -17.683 0.417 16.861 1.00 73.94 289 MET A C 1
ATOM 2082 O O . MET A 1 289 ? -17.690 0.969 15.768 1.00 73.94 289 MET A O 1
ATOM 2086 N N . GLN A 1 290 ? -18.814 0.225 17.543 1.00 70.50 290 GLN A N 1
ATOM 2087 C CA . GLN A 1 290 ? -20.120 0.588 16.989 1.00 70.50 290 GLN A CA 1
ATOM 2088 C C . GLN A 1 290 ? -20.294 2.102 16.788 1.00 70.50 290 GLN A C 1
ATOM 2090 O O . GLN A 1 290 ? -21.004 2.517 15.878 1.00 70.50 290 GLN A O 1
ATOM 2095 N N . GLN A 1 291 ? -19.688 2.928 17.646 1.00 70.38 291 GLN A N 1
ATOM 2096 C CA . GLN A 1 291 ? -19.774 4.387 17.530 1.00 70.38 291 GLN A CA 1
ATOM 2097 C C . GLN A 1 291 ? -18.827 4.952 16.470 1.00 70.38 291 GLN A C 1
ATOM 2099 O O . GLN A 1 291 ? -19.181 5.923 15.810 1.00 70.38 291 GLN A O 1
ATOM 2104 N N . SER A 1 292 ? -17.640 4.360 16.322 1.00 77.75 292 SER A N 1
ATOM 2105 C CA . SER A 1 292 ? -16.605 4.843 15.407 1.00 77.75 292 SER A CA 1
ATOM 2106 C C . SER A 1 292 ? -16.808 4.374 13.966 1.00 77.75 292 SER A C 1
ATOM 2108 O O . SER A 1 292 ? -16.490 5.109 13.035 1.00 77.75 292 SER A O 1
ATOM 2110 N N . TRP A 1 293 ? -17.340 3.168 13.757 1.00 78.12 293 TRP A N 1
ATOM 2111 C CA . TRP A 1 293 ? -17.671 2.683 12.421 1.00 78.12 293 TRP A CA 1
ATOM 2112 C C . TRP A 1 293 ? -19.060 3.177 12.021 1.00 78.12 293 TRP A C 1
ATOM 2114 O O . TRP A 1 293 ? -20.075 2.700 12.532 1.00 78.12 293 TRP A O 1
ATOM 2124 N N . MET A 1 294 ? -19.125 4.116 11.081 1.00 62.72 294 MET A N 1
ATOM 2125 C CA . MET A 1 294 ? -20.405 4.519 10.508 1.00 62.72 294 MET A CA 1
ATOM 2126 C C . MET A 1 294 ? -20.879 3.482 9.482 1.00 62.72 294 MET A C 1
ATOM 2128 O O . MET A 1 294 ? -20.084 2.841 8.786 1.00 62.72 294 MET A O 1
ATOM 2132 N N . ALA A 1 295 ? -22.200 3.333 9.364 1.00 48.78 295 ALA A N 1
ATOM 2133 C CA . ALA A 1 295 ? -22.791 2.712 8.186 1.00 48.78 295 ALA A CA 1
ATOM 2134 C C . ALA A 1 295 ? -22.607 3.668 6.997 1.00 48.78 295 ALA A C 1
ATOM 2136 O O . ALA A 1 295 ? -22.960 4.844 7.110 1.00 48.78 295 ALA A O 1
ATOM 2137 N N . ALA A 1 296 ? -22.019 3.160 5.911 1.00 41.34 296 ALA A N 1
ATOM 2138 C CA . ALA A 1 296 ? -21.923 3.864 4.633 1.00 41.34 296 ALA A CA 1
ATOM 2139 C C . ALA A 1 296 ? -23.307 4.176 4.041 1.00 41.34 296 ALA A C 1
ATOM 2141 O O . ALA A 1 296 ? -24.245 3.368 4.258 1.00 41.34 296 ALA A O 1
#

Mean predicted aligned error: 14.9 Å

Sequence (296 aa):
MKSGLRSWSEGYEFCQAVNARPIVTTTTTSDYDAGGALTYRASTSISADARSKTTSIDWDGNGTTDTILTDGTASGQNGTAVNATETDGSGNLLEQRIVHIGANGHPDAINIDIRKDGANIAASAASIQVGSGIAVTVTGNNDQISLDQDSSVAVIGSNDKYVFMSGSGSGTISGSQSSSSPNVNNELDFGTSIDWNELWFAQQGNNLVVSVLGTTDKVTINDWFTGTKDVVETIKSGDGKVLHHSDVATLVAAMAGFDPATSPTGSGSQPNDPRLGDPNQTGTIAAAMQQSWMAA

Foldseek 3Di:
DDYDDDDDDDDDDPDPPPPPPLDKDKDKDWDADPVRQTQKIKIWIATSVSFKIKIFIDRGSPVATAKIWMWGWDQDPFAIKIWIFMAGSVRHTAWIWIFGQGPVRFTQEIETDHDLPEAEAEHENHEYEFDASHEYEYEYECYEYEQAHHGEYEYAEFNYEYEYEPNRAEYEYHYAYDPDDPDGAYEYEHAQPQALLQWDWADDPQWIKIARFQENYIYIYPNLNVVRGCRHQWYAGNVGWIFGSVLRVLLNVQRVVFAGHNHNPRPGQGSPRCLSPPCPDPSGSVVSSVVRTDHD

Nearest PDB structures (foldseek):
  5cxl-assembly2_B  TM=6.340E-01  e=3.941E-06  Bordetella pertussis Tohama I
  6sus-assembly1_A  TM=5.812E-01  e=3.522E-06  Bordetella pertussis Tohama I
  4w9m-assembly2_I  TM=6.203E-01  e=3.378E+00  Thermotoga maritima MSB8
  3qf7-assembly3_A  TM=6.110E-01  e=4.230E+00  Thermotoga maritima

Secondary structure (DSSP, 8-state):
------------------------EEEEEEEE-TTS-EEEEEEEEE-TTS-EEEEEEESSSSSS--EEEEEEEEEETTEEEEEEEEEETT--EEEEEEEEE-TTSSEEEEEEEESSS-EEEE-SS-EEEE-TT-EEEEEEES-EEEE-SS-EEEEEEES-EEEE-TT--EEEEEEEE-TT-SS---EEE-TTS--GGGEEEEEETTEEEEEETTSS-EEEETTGGGSS--S-SEEE-TTS-EEEHHHHHHHHHHHTTSPBP-STT-SSB-TT-HHHH-TTSTTSHHHHHHHHEE--

Solvent-accessible surface area (backbone atoms only — not comparable to full-atom values): 15476 Å² total; per-residue (Å²): 135,83,86,82,89,84,86,90,83,90,76,91,73,90,73,88,73,87,67,82,69,70,64,59,52,74,51,75,51,74,44,59,51,99,87,66,49,52,43,27,35,39,40,37,38,30,42,53,85,68,37,34,38,38,34,41,28,15,75,70,26,85,82,54,52,53,35,33,41,35,41,36,56,49,75,57,100,75,24,38,36,39,38,39,36,34,22,38,53,87,65,52,81,58,35,36,42,36,42,30,27,30,80,86,74,45,55,40,26,53,40,66,52,50,80,61,76,56,44,80,42,85,44,47,56,16,46,31,61,39,46,67,61,25,40,35,38,40,34,39,36,45,28,37,36,36,37,30,48,32,9,34,40,33,38,43,24,43,35,31,35,37,37,37,51,89,84,16,36,44,29,36,42,38,54,34,52,54,97,79,64,95,78,70,50,16,31,40,32,30,53,73,84,38,39,64,64,30,56,42,51,40,75,56,90,45,22,39,35,41,33,38,38,33,31,74,30,29,40,34,36,55,46,49,73,65,79,81,36,72,64,53,44,33,39,32,24,25,78,53,37,35,31,45,53,87,34,48,63,57,40,23,62,52,39,69,85,60,59,67,9,62,27,81,83,44,81,50,47,43,54,80,36,64,55,51,73,39,70,84,46,88,96,36,44,9,46,41,48,62,71,36,40,40,82,112

pLDDT: mean 76.31, std 18.43, range [26.59, 97.31]